Protein AF-A0A373D4S9-F1 (afdb_monomer_lite)

Foldseek 3Di:
DDADDCDPLLDLVPPVLSVLSRVLSVLLRVLLVCVVVVNNQVCLLVSLVCCLPSVLVSLVVLLVLCVVLVPVCSVVSVLVSVQLNVQSVVLNVVCVVVPRDPLSLQSVLLSSLLVSLCSVPPSSVSSVSSVVVVVVVVVVVVPDPDDDDDDDDDDDDDDDDDPSPDDDDCLSRDPQVVVQVLQVVLCVVPVKWKFKAFPVRHTSHDTDPVDPVVVCVVVVVCVQWLKEKAFADGSNHGGTIMIMGDGNVVDPDPPGDDSVRRHVSRVVSSVVVNVVSRCSSNVDDPDDD

pLDDT: mean 74.12, std 19.66, range [21.12, 95.25]

Secondary structure (DSSP, 8-state):
-PPP---TTT--S-HHHHHHHHHHHHHHHHHHHHHHTT-GGGGHHHHHHHIIIIIHHHHHHHHHHHHHTT-TTHHHHHHHHHHHHHHHHHHHHHHHHH-S-HHHHHHHHHHHHHHHHHIIIIIHHHHHHHHHHHHHHHHHHTT--S-----------------TTS---GGGTS-HHHHHHHHHHHHHHHS-EEEEE-TTS-BSSPPGGG-HHHHHHHTT-GGGEEEEEEEEEETTEEEEEEEEEEEGGGSSTT-PPPHHHHHHHHHHHHHHHHHHHTHHHHT------

Structure (mmCIF, N/CA/C/O backbone):
data_AF-A0A373D4S9-F1
#
_entry.id   AF-A0A373D4S9-F1
#
loop_
_atom_site.group_PDB
_atom_site.id
_atom_site.type_symbol
_atom_site.label_atom_id
_atom_site.label_alt_id
_atom_site.label_comp_id
_atom_site.label_asym_id
_atom_site.label_entity_id
_atom_site.label_seq_id
_atom_site.pdbx_PDB_ins_code
_atom_site.Cartn_x
_atom_site.Cartn_y
_atom_site.Cartn_z
_atom_site.occupancy
_atom_site.B_iso_or_equiv
_atom_site.auth_seq_id
_atom_site.auth_comp_id
_atom_site.auth_asym_id
_atom_site.auth_atom_id
_atom_site.pdbx_PDB_model_num
ATOM 1 N N . MET A 1 1 ? -17.848 -2.536 -12.148 1.00 47.38 1 MET A N 1
ATOM 2 C CA . MET A 1 1 ? -16.778 -2.667 -11.142 1.00 47.38 1 MET A CA 1
ATOM 3 C C . MET A 1 1 ? -17.455 -3.104 -9.853 1.00 47.38 1 MET A C 1
ATOM 5 O O . MET A 1 1 ? -18.547 -2.605 -9.597 1.00 47.38 1 MET A O 1
ATOM 9 N N . GLU A 1 2 ? -16.917 -4.085 -9.127 1.00 58.41 2 GLU A N 1
ATOM 10 C CA . GLU A 1 2 ? -17.473 -4.439 -7.812 1.00 58.41 2 GLU A CA 1
ATOM 11 C C . GLU A 1 2 ? -17.206 -3.299 -6.827 1.00 58.41 2 GLU A C 1
ATOM 13 O O . GLU A 1 2 ? -16.135 -2.694 -6.858 1.00 58.41 2 GLU A O 1
ATOM 18 N N . LYS A 1 3 ? -18.205 -2.975 -6.004 1.00 76.25 3 LYS A N 1
ATOM 19 C CA . LYS A 1 3 ? -18.130 -1.893 -5.020 1.00 76.25 3 LYS A CA 1
ATOM 20 C C . LYS A 1 3 ? -17.532 -2.412 -3.717 1.00 76.25 3 LYS A C 1
ATOM 22 O O . LYS A 1 3 ? -17.812 -3.540 -3.315 1.00 76.25 3 LYS A O 1
ATOM 27 N N . TYR A 1 4 ? -16.750 -1.583 -3.036 1.00 80.69 4 TYR A N 1
ATOM 28 C CA . TYR A 1 4 ? -16.364 -1.836 -1.655 1.00 80.69 4 TYR A CA 1
ATOM 29 C C . TYR A 1 4 ? -17.593 -1.730 -0.760 1.00 80.69 4 TYR A C 1
ATOM 31 O O . TYR A 1 4 ? -18.357 -0.773 -0.849 1.00 80.69 4 TYR A O 1
ATOM 39 N N . VAL A 1 5 ? -17.796 -2.731 0.088 1.00 83.00 5 VAL A N 1
ATOM 40 C CA . VAL A 1 5 ? -18.912 -2.795 1.032 1.00 83.00 5 VAL A CA 1
ATOM 41 C C . VAL A 1 5 ? -18.351 -3.247 2.370 1.00 83.00 5 VAL A C 1
ATOM 43 O O . VAL A 1 5 ? -17.446 -4.085 2.405 1.00 83.00 5 VAL A O 1
ATOM 46 N N . LEU A 1 6 ? -18.895 -2.715 3.465 1.00 84.69 6 LEU A N 1
ATOM 47 C CA . LEU A 1 6 ? -18.591 -3.222 4.797 1.00 84.69 6 LEU A CA 1
ATOM 48 C C . LEU A 1 6 ? -19.169 -4.636 4.947 1.00 84.69 6 LEU A C 1
ATOM 50 O O . LEU A 1 6 ? -20.379 -4.818 5.084 1.00 84.69 6 LEU A O 1
ATOM 54 N N . THR A 1 7 ? -18.299 -5.640 4.886 1.00 82.12 7 THR A N 1
ATOM 55 C CA . THR A 1 7 ? -18.657 -7.048 5.071 1.00 82.12 7 THR A CA 1
ATOM 56 C C . THR A 1 7 ? -18.698 -7.414 6.554 1.00 82.12 7 THR A C 1
ATOM 58 O O . THR A 1 7 ? -18.102 -6.747 7.397 1.00 82.12 7 THR A O 1
ATOM 61 N N . GLN A 1 8 ? -19.411 -8.491 6.896 1.00 81.44 8 GLN A N 1
ATOM 62 C CA . GLN A 1 8 ? -19.643 -8.896 8.290 1.00 81.44 8 GLN A CA 1
ATOM 63 C C . GLN A 1 8 ? -18.352 -9.140 9.088 1.00 81.44 8 GLN A C 1
ATOM 65 O O . GLN A 1 8 ? -18.334 -8.987 10.306 1.00 81.44 8 GLN A O 1
ATOM 70 N N . ASP A 1 9 ? -17.280 -9.539 8.414 1.00 73.94 9 ASP A N 1
ATOM 71 C CA . ASP A 1 9 ? -15.969 -9.786 9.001 1.00 73.94 9 ASP A CA 1
ATOM 72 C C . ASP A 1 9 ? -15.151 -8.514 9.271 1.00 73.94 9 ASP A C 1
ATOM 74 O O . ASP A 1 9 ? -14.120 -8.611 9.933 1.00 73.94 9 ASP A O 1
ATOM 78 N N . LEU A 1 10 ? -15.614 -7.355 8.793 1.00 76.31 10 LEU A N 1
ATOM 79 C CA . LEU A 1 10 ? -15.045 -6.028 9.063 1.00 76.31 10 LEU A CA 1
ATOM 80 C C . LEU A 1 10 ? -15.840 -5.246 10.111 1.00 76.31 10 LEU A C 1
ATOM 82 O O . LEU A 1 10 ? -15.373 -4.229 10.603 1.00 76.31 10 LEU A O 1
ATOM 86 N N . VAL A 1 11 ? -17.034 -5.725 10.465 1.00 83.62 11 VAL A N 1
ATOM 87 C CA . VAL A 1 11 ? -17.865 -5.130 11.514 1.00 83.62 11 VAL A CA 1
ATOM 88 C C . VAL A 1 11 ? -17.154 -5.286 12.855 1.00 83.62 11 VAL A C 1
ATOM 90 O O . VAL A 1 11 ? -16.975 -6.399 13.353 1.00 83.62 11 VAL A O 1
ATOM 93 N N . THR A 1 12 ? -16.775 -4.170 13.464 1.00 76.31 12 THR A N 1
ATOM 94 C CA . THR A 1 12 ? -16.153 -4.108 14.791 1.00 76.31 12 THR A CA 1
ATOM 95 C C . THR A 1 12 ? -17.158 -4.366 15.910 1.00 76.31 12 THR A C 1
ATOM 97 O O . THR A 1 12 ? -16.784 -4.843 16.982 1.00 76.31 12 THR A O 1
ATOM 100 N N . GLY A 1 13 ? -18.443 -4.097 15.654 1.00 80.00 13 GLY A N 1
ATOM 101 C CA . GLY A 1 13 ? -19.483 -4.054 16.680 1.00 80.00 13 GLY A CA 1
ATOM 102 C C . GLY A 1 13 ? -19.515 -2.718 17.428 1.00 80.00 13 GLY A C 1
ATOM 103 O O . GLY A 1 13 ? -20.347 -2.542 18.31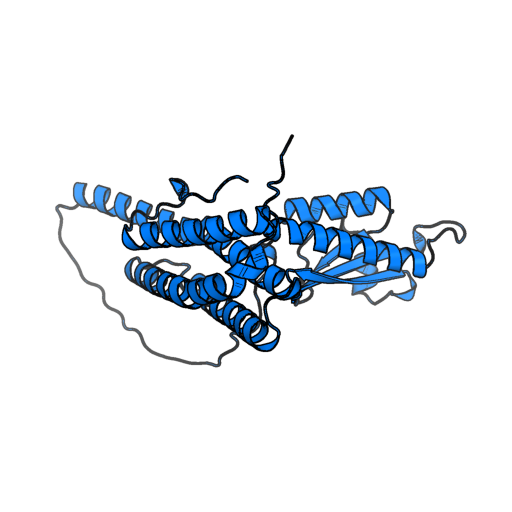5 1.00 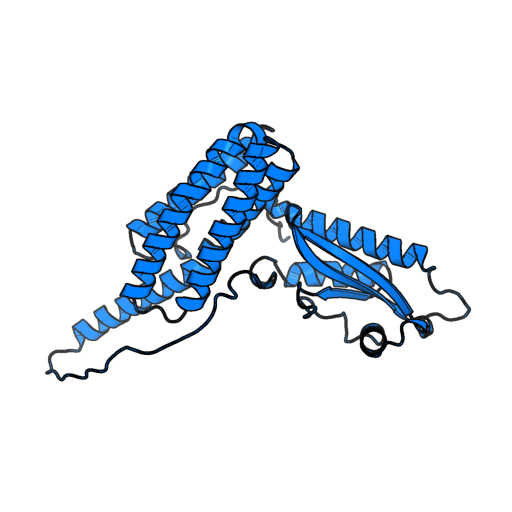80.00 13 GLY A O 1
ATOM 104 N N . ASN A 1 14 ? -18.634 -1.780 17.070 1.00 85.81 14 ASN A N 1
ATOM 105 C CA . ASN A 1 14 ? -18.705 -0.388 17.473 1.00 85.81 14 ASN A CA 1
ATOM 106 C C . ASN A 1 14 ? -19.397 0.407 16.355 1.00 85.81 14 ASN A C 1
ATOM 108 O O . ASN A 1 14 ? -18.848 0.583 15.268 1.00 85.81 14 ASN A O 1
ATOM 112 N N . GLU A 1 15 ? -20.609 0.897 16.631 1.00 89.19 15 GLU A N 1
ATOM 113 C CA . GLU A 1 15 ? -21.441 1.579 15.632 1.00 89.19 15 GLU A CA 1
ATOM 114 C C . GLU A 1 15 ? -20.760 2.799 15.001 1.00 89.19 15 GLU A C 1
ATOM 116 O O . GLU A 1 15 ? -20.978 3.059 13.815 1.00 89.19 15 GLU A O 1
ATOM 121 N N . LEU A 1 16 ? -19.932 3.520 15.769 1.00 88.69 16 LEU A N 1
ATOM 122 C CA . LEU A 1 16 ? -19.185 4.677 15.285 1.00 88.69 16 LEU A CA 1
ATOM 123 C C . LEU A 1 16 ? -18.182 4.238 14.216 1.00 88.69 16 LEU A C 1
ATOM 125 O O . LEU A 1 16 ? -18.326 4.653 13.069 1.00 88.69 16 LEU A O 1
ATOM 129 N N . ILE A 1 17 ? -17.261 3.331 14.550 1.00 90.44 17 ILE A N 1
ATOM 130 C CA . ILE A 1 17 ? -16.225 2.851 13.618 1.00 90.44 17 ILE A CA 1
ATOM 131 C C . ILE A 1 17 ? -16.848 2.207 12.377 1.00 90.44 17 ILE A C 1
ATOM 133 O O . ILE A 1 17 ? -16.484 2.529 11.247 1.00 90.44 17 ILE A O 1
ATOM 137 N N . ASP A 1 18 ? -17.876 1.378 12.567 1.00 90.62 18 ASP A N 1
ATOM 138 C CA . ASP A 1 18 ? -18.555 0.721 11.451 1.00 90.62 18 ASP A CA 1
ATOM 139 C C . ASP A 1 18 ? -19.238 1.743 10.519 1.00 90.62 18 ASP A C 1
ATOM 141 O O . ASP A 1 18 ? -19.344 1.523 9.308 1.00 90.62 18 ASP A O 1
ATOM 145 N N . SER A 1 19 ? -19.733 2.864 11.061 1.00 92.69 19 SER A N 1
ATOM 146 C CA . SER A 1 19 ? -20.308 3.949 10.256 1.00 92.69 19 SER A CA 1
ATOM 147 C C . SER A 1 19 ? -19.253 4.713 9.461 1.00 92.69 19 SER A C 1
ATOM 149 O O . SER A 1 19 ? -19.508 5.086 8.314 1.00 92.69 19 SER A O 1
ATOM 151 N N . GLU A 1 20 ? -18.061 4.880 10.027 1.00 93.31 20 GLU A N 1
ATOM 152 C CA . GLU A 1 20 ? -16.945 5.548 9.369 1.00 93.31 20 GLU A CA 1
ATOM 153 C C . GLU A 1 20 ? -16.378 4.708 8.232 1.00 93.31 20 GLU A C 1
ATOM 155 O O . GLU A 1 20 ? -16.232 5.218 7.121 1.00 93.31 20 GLU A O 1
ATOM 160 N N . HIS A 1 21 ? -16.168 3.405 8.448 1.00 92.00 21 HIS A N 1
ATOM 161 C CA . HIS A 1 21 ? -15.752 2.486 7.385 1.00 92.00 21 HIS A CA 1
ATOM 162 C C . HIS A 1 21 ? -16.735 2.478 6.213 1.00 92.00 21 HIS A C 1
ATOM 164 O O . HIS A 1 21 ? -16.313 2.510 5.057 1.00 92.00 21 HIS A O 1
ATOM 170 N N . ARG A 1 22 ? -18.052 2.482 6.485 1.00 92.19 22 ARG A N 1
ATOM 171 C CA . ARG A 1 22 ? -19.072 2.599 5.426 1.00 92.19 22 ARG A CA 1
ATOM 172 C C . ARG A 1 22 ? -18.897 3.882 4.624 1.00 92.19 22 ARG A C 1
ATOM 174 O O . ARG A 1 22 ? -18.852 3.815 3.401 1.00 92.19 22 ARG A O 1
ATOM 181 N N . LYS A 1 23 ? -18.741 5.024 5.298 1.00 92.38 23 LYS A N 1
ATOM 182 C CA . LYS A 1 23 ? -18.574 6.310 4.614 1.00 92.38 23 LYS A CA 1
ATOM 183 C C . LYS A 1 23 ? -17.283 6.359 3.791 1.00 92.38 23 LYS A C 1
ATOM 185 O O . LYS A 1 23 ? -17.301 6.859 2.671 1.00 92.38 23 LYS A O 1
ATOM 190 N N . ILE A 1 24 ? -16.184 5.809 4.311 1.00 91.00 24 ILE A N 1
ATOM 191 C CA . ILE A 1 24 ? -14.922 5.681 3.570 1.00 91.00 24 ILE A CA 1
ATOM 192 C C . ILE A 1 24 ? -15.139 4.843 2.305 1.00 91.00 24 ILE A C 1
ATOM 194 O O . ILE A 1 24 ? -14.764 5.274 1.217 1.00 91.00 24 ILE A O 1
ATOM 198 N N . PHE A 1 25 ? -15.779 3.676 2.411 1.00 88.44 25 PHE A N 1
ATOM 199 C CA . PHE A 1 25 ? -16.056 2.840 1.242 1.00 88.44 25 PHE A CA 1
ATOM 200 C C . PHE A 1 25 ? -16.982 3.515 0.228 1.00 88.44 25 PHE A C 1
ATOM 202 O O . PHE A 1 25 ? -16.742 3.387 -0.973 1.00 88.44 25 PHE A O 1
ATOM 209 N N . ASP A 1 26 ? -17.992 4.260 0.674 1.00 90.38 26 ASP A N 1
ATOM 210 C CA . ASP A 1 26 ? -18.885 5.012 -0.211 1.00 90.38 26 ASP A CA 1
ATOM 211 C C . ASP A 1 26 ? -18.133 6.085 -1.014 1.00 90.38 26 ASP A C 1
ATOM 213 O O . ASP A 1 26 ? -18.333 6.203 -2.230 1.00 90.38 26 ASP A O 1
ATOM 217 N N . GLU A 1 27 ? -17.212 6.814 -0.381 1.00 88.69 27 GLU A N 1
ATOM 218 C CA . GLU A 1 27 ? -16.412 7.825 -1.078 1.00 88.69 27 GLU A CA 1
ATOM 219 C C . GLU A 1 27 ? -15.424 7.186 -2.064 1.00 88.69 27 GLU A C 1
ATOM 221 O O . GLU A 1 27 ? -15.313 7.601 -3.221 1.00 88.69 27 GLU A O 1
ATOM 226 N N . VAL A 1 28 ? -14.768 6.094 -1.661 1.00 84.19 28 VAL A N 1
ATOM 227 C CA . VAL A 1 28 ? -13.883 5.331 -2.553 1.00 84.19 28 VAL A CA 1
ATOM 228 C C . VAL A 1 28 ? -14.652 4.789 -3.762 1.00 84.19 28 VAL A C 1
ATOM 230 O O . VAL A 1 28 ? -14.172 4.863 -4.895 1.00 84.19 28 VAL A O 1
ATOM 233 N N . ASN A 1 29 ? -15.866 4.276 -3.558 1.00 83.12 29 ASN A N 1
ATOM 234 C CA . ASN A 1 29 ? -16.721 3.818 -4.651 1.00 83.12 29 ASN A CA 1
ATOM 235 C C . ASN A 1 29 ? -17.088 4.956 -5.610 1.00 83.12 29 ASN A C 1
ATOM 237 O O . ASN A 1 29 ? -17.163 4.732 -6.819 1.00 83.12 29 ASN A O 1
ATOM 241 N N . THR A 1 30 ? -17.290 6.167 -5.091 1.00 84.19 30 THR A N 1
ATOM 242 C CA . THR A 1 30 ? -17.575 7.360 -5.899 1.00 84.19 30 THR A CA 1
ATOM 243 C C . THR A 1 30 ? -16.397 7.700 -6.812 1.00 84.19 30 THR A C 1
ATOM 245 O O . THR A 1 30 ? -16.593 7.920 -8.013 1.00 84.19 30 THR A O 1
ATOM 248 N N . LEU A 1 31 ? -15.166 7.641 -6.294 1.00 78.12 31 LEU A N 1
ATOM 249 C CA . LEU A 1 31 ? -13.954 7.794 -7.102 1.00 78.12 31 LEU A CA 1
ATOM 250 C C . LEU A 1 31 ? -13.841 6.714 -8.181 1.00 78.12 31 LEU A C 1
ATOM 252 O O . LEU A 1 31 ? -13.588 7.031 -9.343 1.00 78.12 31 LEU A O 1
ATOM 256 N N . LEU A 1 32 ? -14.028 5.442 -7.822 1.00 71.75 32 LEU A N 1
ATOM 257 C CA . LEU A 1 32 ? -13.945 4.334 -8.777 1.00 71.75 32 LEU A CA 1
ATOM 258 C C . LEU A 1 32 ? -14.978 4.477 -9.904 1.00 71.75 32 LEU A C 1
ATOM 260 O O . LEU A 1 32 ? -14.647 4.302 -11.083 1.00 71.75 32 LEU A O 1
ATOM 264 N N . ASP A 1 33 ? -16.209 4.864 -9.561 1.00 76.44 33 ASP A N 1
ATOM 265 C CA . ASP A 1 33 ? -17.265 5.147 -10.530 1.00 76.44 33 ASP A CA 1
ATOM 266 C C . ASP A 1 33 ? -16.863 6.320 -11.449 1.00 76.44 33 ASP A C 1
ATOM 268 O O . ASP A 1 33 ? -17.084 6.247 -12.663 1.00 76.44 33 ASP A O 1
ATOM 272 N N . ALA A 1 34 ? -16.221 7.369 -10.925 1.00 73.12 34 ALA A N 1
ATOM 273 C CA . ALA A 1 34 ? -15.694 8.475 -11.727 1.00 73.12 34 ALA A CA 1
ATOM 274 C C . ALA A 1 34 ? -14.546 8.040 -12.655 1.00 73.12 34 ALA A C 1
ATOM 276 O O . ALA A 1 34 ? -14.564 8.363 -13.846 1.00 73.12 34 ALA A O 1
ATOM 277 N N . CYS A 1 35 ? -13.584 7.262 -12.154 1.00 65.56 35 CYS A N 1
ATOM 278 C CA . CYS A 1 35 ? -12.488 6.687 -12.937 1.00 65.56 35 CYS A CA 1
ATOM 279 C C . CYS A 1 35 ? -13.015 5.836 -14.099 1.00 65.56 35 CYS A C 1
ATOM 281 O O . CYS A 1 35 ? -12.571 6.012 -15.234 1.00 65.56 35 CYS A O 1
ATOM 283 N N . SER A 1 36 ? -14.027 4.993 -13.857 1.00 68.50 36 SER A N 1
ATOM 284 C CA . SER A 1 36 ? -14.641 4.147 -14.894 1.00 68.50 36 SER A CA 1
ATOM 285 C C . SER A 1 36 ? -15.289 4.938 -16.040 1.00 68.50 36 SER A C 1
ATOM 287 O O . SER A 1 36 ? -15.411 4.436 -17.155 1.00 68.50 36 SER A O 1
ATOM 289 N N . LYS A 1 37 ? -15.670 6.195 -15.779 1.00 73.56 37 LYS A N 1
ATOM 290 C CA . LYS A 1 37 ? -16.268 7.128 -16.747 1.00 73.56 37 LYS A CA 1
ATOM 291 C C . LYS A 1 37 ? -15.237 8.074 -17.376 1.00 73.56 37 LYS A C 1
ATOM 293 O O . LYS A 1 37 ? -15.627 8.998 -18.084 1.00 73.56 37 LYS A O 1
ATOM 298 N N . GLY A 1 38 ? -13.944 7.892 -17.091 1.00 63.47 38 GLY A N 1
ATOM 299 C CA . GLY A 1 38 ? -12.871 8.785 -17.544 1.00 63.47 38 GLY A CA 1
ATOM 300 C C . GLY A 1 38 ? -12.804 10.127 -16.802 1.00 63.47 38 GLY A C 1
ATOM 301 O O . GLY A 1 38 ? -12.093 11.027 -17.239 1.00 63.47 38 GLY A O 1
ATOM 302 N N . LYS A 1 39 ? -13.516 10.260 -15.675 1.00 74.38 39 LYS A N 1
ATOM 303 C CA . LYS A 1 39 ? -13.666 11.493 -14.880 1.00 74.38 39 LYS A CA 1
ATOM 304 C C . LYS A 1 39 ? -12.910 11.472 -13.547 1.00 74.38 39 LYS A C 1
ATOM 306 O O . LYS A 1 39 ? -13.172 12.291 -12.673 1.00 74.38 39 LYS A O 1
ATOM 311 N N . GLY A 1 40 ? -11.971 10.542 -13.364 1.00 68.81 40 GLY A N 1
ATOM 312 C CA . GLY A 1 40 ? -11.237 10.389 -12.097 1.00 68.81 40 GLY A CA 1
ATOM 313 C C . GLY A 1 40 ? -10.500 11.661 -11.659 1.00 68.81 40 GLY A C 1
ATOM 314 O O . GLY A 1 40 ? -10.528 12.023 -10.491 1.00 68.81 40 GLY A O 1
ATOM 315 N N . ARG A 1 41 ? -9.918 12.399 -12.615 1.00 74.06 41 ARG A N 1
ATOM 316 C CA . ARG A 1 41 ? -9.192 13.655 -12.348 1.00 74.06 41 ARG A CA 1
ATOM 317 C C . ARG A 1 41 ? -10.088 14.802 -11.873 1.00 74.06 41 ARG A C 1
ATOM 319 O O . ARG A 1 41 ? -9.621 15.646 -11.122 1.00 74.06 41 ARG A O 1
ATOM 326 N N . GLU A 1 42 ? -11.352 14.832 -12.296 1.00 77.81 42 GLU A N 1
ATOM 327 C CA . GLU A 1 42 ? -12.301 15.904 -11.948 1.00 77.81 42 GLU A CA 1
ATOM 328 C C . GLU A 1 42 ? -12.704 15.869 -10.466 1.00 77.81 42 GLU A C 1
ATOM 330 O O . GLU A 1 42 ? -13.095 16.892 -9.920 1.00 77.81 42 GLU A O 1
ATOM 335 N N . ASN A 1 43 ? -12.586 14.707 -9.815 1.00 77.25 43 ASN A N 1
ATOM 336 C CA . ASN A 1 43 ? -13.005 14.487 -8.425 1.00 77.25 43 ASN A CA 1
ATOM 337 C C . ASN A 1 43 ? -11.815 14.346 -7.464 1.00 77.25 43 ASN A C 1
ATOM 339 O O . ASN A 1 43 ? -11.982 13.985 -6.302 1.00 77.25 43 ASN A O 1
ATOM 343 N N . LEU A 1 44 ? -10.597 14.574 -7.960 1.00 78.38 44 LEU A N 1
ATOM 344 C CA . LEU A 1 44 ? -9.379 14.229 -7.240 1.00 78.38 44 LEU A CA 1
ATOM 345 C C . LEU A 1 44 ? -9.139 15.141 -6.030 1.00 78.38 44 LEU A C 1
ATOM 347 O O . LEU A 1 44 ? -8.789 14.647 -4.964 1.00 78.38 44 LEU A O 1
ATOM 351 N N . SER A 1 45 ? -9.374 16.447 -6.181 1.00 82.88 45 SER A N 1
ATOM 352 C CA . SER A 1 45 ? -9.230 17.420 -5.090 1.00 82.88 45 SER A CA 1
ATOM 353 C C . SER A 1 45 ? -10.253 17.187 -3.979 1.00 82.88 45 SER A C 1
ATOM 355 O O . SER A 1 45 ? -9.868 17.085 -2.821 1.00 82.88 45 SER A O 1
ATOM 357 N N . SER A 1 46 ? -11.532 16.998 -4.326 1.00 84.44 46 SER A N 1
ATOM 358 C CA . SER A 1 46 ? -12.596 16.763 -3.339 1.00 84.44 46 SER A CA 1
ATOM 359 C C . SER A 1 46 ? -12.407 15.453 -2.576 1.00 84.44 46 SER A C 1
ATOM 361 O O . SER A 1 46 ? -12.604 15.402 -1.365 1.00 84.44 46 SER A O 1
ATOM 363 N N . LEU A 1 47 ? -11.982 14.392 -3.269 1.00 82.50 47 LEU A N 1
ATOM 364 C CA . LEU A 1 47 ? -11.619 13.143 -2.609 1.00 82.50 47 LEU A CA 1
ATOM 365 C C . LEU A 1 47 ? -10.416 13.345 -1.686 1.00 82.50 47 LEU A C 1
ATOM 367 O O . LEU A 1 47 ? -10.379 12.802 -0.588 1.00 82.50 47 LEU A O 1
ATOM 371 N N . GLY A 1 48 ? -9.417 14.087 -2.151 1.00 82.75 48 GLY A N 1
ATOM 372 C CA . GLY A 1 48 ? -8.222 14.372 -1.383 1.00 82.75 48 GLY A CA 1
ATOM 373 C C . GLY A 1 48 ? -8.522 15.069 -0.056 1.00 82.75 48 GLY A C 1
ATOM 374 O O . GLY A 1 48 ? -8.075 14.609 0.993 1.00 82.75 48 GLY A O 1
ATOM 375 N N . GLU A 1 49 ? -9.352 16.110 -0.098 1.00 84.00 49 GLU A N 1
ATOM 376 C CA . GLU A 1 49 ? -9.868 16.813 1.082 1.00 84.00 49 GLU A CA 1
ATOM 377 C C . GLU A 1 49 ? -10.646 15.867 2.007 1.00 84.00 49 GLU A C 1
ATOM 379 O O . GLU A 1 49 ? -10.362 15.802 3.205 1.00 84.00 49 GLU A O 1
ATOM 384 N N . PHE A 1 50 ? -11.562 15.061 1.451 1.00 88.00 50 PHE A N 1
ATOM 385 C CA . PHE A 1 50 ? -12.287 14.051 2.223 1.00 88.00 50 PHE A CA 1
ATOM 386 C C . PHE A 1 50 ? -11.335 13.093 2.940 1.00 88.00 50 PHE A C 1
ATOM 388 O O . PHE A 1 50 ? -11.530 12.803 4.119 1.00 88.00 50 PHE A O 1
ATOM 395 N N . LEU A 1 51 ? -10.314 12.587 2.244 1.00 84.56 51 LEU A N 1
ATOM 396 C CA . LEU A 1 51 ? -9.374 11.643 2.829 1.00 84.56 51 LEU A CA 1
ATOM 397 C C . LEU A 1 51 ? -8.593 12.304 3.968 1.00 84.56 51 LEU A C 1
ATOM 399 O O . LEU A 1 51 ? -8.431 11.687 5.013 1.00 84.56 51 LEU A O 1
ATOM 403 N N . VAL A 1 52 ? -8.143 13.551 3.810 1.00 85.88 52 VAL A N 1
ATOM 404 C CA . VAL A 1 52 ? -7.388 14.247 4.863 1.00 85.88 52 VAL A CA 1
ATOM 405 C C . VAL A 1 52 ? -8.248 14.444 6.105 1.00 85.88 52 VAL A C 1
ATOM 407 O O . VAL A 1 52 ? -7.821 14.095 7.205 1.00 85.88 52 VAL A O 1
ATOM 410 N N . GLU A 1 53 ? -9.464 14.959 5.953 1.00 87.31 53 GLU A N 1
ATOM 411 C CA . GLU A 1 53 ? -10.323 15.265 7.097 1.00 87.31 53 GLU A CA 1
ATOM 412 C C . GLU A 1 53 ? -10.911 14.001 7.728 1.00 87.31 53 GLU A C 1
ATOM 414 O O . GLU A 1 53 ? -10.820 13.783 8.940 1.00 87.31 53 GLU A O 1
ATOM 419 N N . TYR A 1 54 ? -11.524 13.150 6.907 1.00 89.12 54 TYR A N 1
ATOM 420 C CA . TYR A 1 54 ? -12.341 12.051 7.396 1.00 89.12 54 TYR A CA 1
ATOM 421 C C . TYR A 1 54 ? -11.503 10.857 7.849 1.00 89.12 54 TYR A C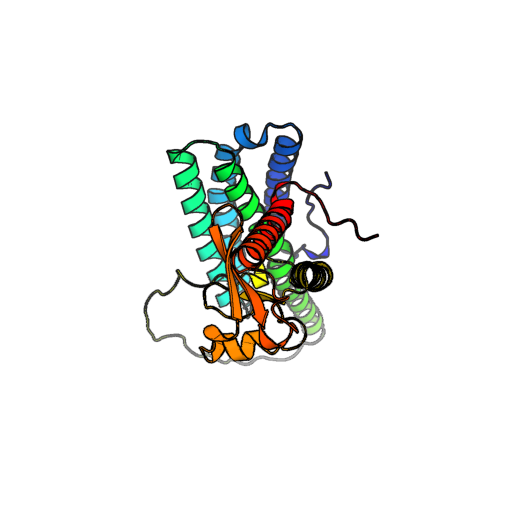 1
ATOM 423 O O . TYR A 1 54 ? -11.844 10.234 8.852 1.00 89.12 54 TYR A O 1
ATOM 431 N N . VAL A 1 55 ? -10.380 10.565 7.182 1.00 88.50 55 VAL A N 1
ATOM 432 C CA . VAL A 1 55 ? -9.484 9.480 7.618 1.00 88.50 55 VAL A CA 1
ATOM 433 C C . VAL A 1 55 ? -8.734 9.877 8.886 1.00 88.50 55 VAL A C 1
ATOM 435 O O . VAL A 1 55 ? -8.584 9.052 9.779 1.00 88.50 55 VAL A O 1
ATOM 438 N N . THR A 1 56 ? -8.338 11.148 9.030 1.00 89.12 56 THR A N 1
ATOM 439 C CA . THR A 1 56 ? -7.730 11.633 10.282 1.00 89.12 56 THR A CA 1
ATOM 440 C C . THR A 1 56 ? -8.690 11.488 11.459 1.00 89.12 56 THR A C 1
ATOM 442 O O . THR A 1 56 ? -8.283 11.030 12.526 1.00 89.12 56 THR A O 1
ATOM 445 N N . LYS A 1 57 ? -9.968 11.837 11.263 1.00 91.56 57 LYS A N 1
ATOM 446 C CA . LYS A 1 57 ? -11.002 11.619 12.279 1.00 91.56 57 LYS A CA 1
ATOM 447 C C . LYS A 1 57 ? -11.157 10.130 12.601 1.00 91.56 57 LYS A C 1
ATOM 449 O O . LYS A 1 57 ? -11.119 9.765 13.770 1.00 91.56 57 LYS A O 1
ATOM 454 N N . HIS A 1 58 ? -11.291 9.296 11.573 1.00 94.56 58 HIS A N 1
ATOM 455 C CA . HIS A 1 58 ? -11.458 7.855 11.727 1.00 94.56 58 HIS A CA 1
ATOM 456 C C . HIS A 1 58 ? -10.320 7.218 12.538 1.00 94.56 58 HIS A C 1
ATOM 458 O O . HIS A 1 58 ? -10.570 6.516 13.513 1.00 94.56 58 HIS A O 1
ATOM 464 N N . PHE A 1 59 ? -9.068 7.534 12.199 1.00 95.00 59 PHE A N 1
ATOM 465 C CA . PHE A 1 59 ? -7.902 7.048 12.937 1.00 95.00 59 PHE A CA 1
ATOM 466 C C . PHE A 1 59 ? -7.896 7.507 14.395 1.00 95.00 59 PHE A C 1
ATOM 468 O O . PHE A 1 59 ? -7.552 6.724 15.275 1.00 95.00 59 PHE A O 1
ATOM 475 N N . SER A 1 60 ? -8.305 8.748 14.673 1.00 94.50 60 SER A N 1
ATOM 476 C CA . SER A 1 60 ? -8.415 9.241 16.050 1.00 94.50 60 SER A CA 1
ATOM 477 C C . SER A 1 60 ? -9.444 8.446 16.859 1.00 94.50 60 SER A C 1
ATOM 479 O O . SER A 1 60 ? -9.159 8.032 17.984 1.00 94.50 60 SER A O 1
ATOM 481 N N . ASP A 1 61 ? -10.627 8.216 16.290 1.00 94.75 61 ASP A N 1
ATOM 482 C CA . ASP A 1 61 ? -11.703 7.480 16.957 1.00 94.75 61 ASP A CA 1
ATOM 483 C C . ASP A 1 61 ? -11.321 6.003 17.164 1.00 94.75 61 ASP A C 1
ATOM 485 O O . ASP A 1 61 ? -11.597 5.420 18.219 1.00 94.75 61 ASP A O 1
ATOM 489 N N . GLU A 1 62 ? -10.629 5.401 16.192 1.00 95.06 62 GLU A N 1
ATOM 490 C CA . GLU A 1 62 ? -10.117 4.037 16.301 1.00 95.06 62 GLU A CA 1
ATOM 491 C C . GLU A 1 62 ? -9.025 3.919 17.374 1.00 95.06 62 GLU A C 1
ATOM 493 O O . GLU A 1 62 ? -9.073 3.017 18.211 1.00 95.06 62 GLU A O 1
ATOM 498 N N . GLU A 1 63 ? -8.066 4.841 17.416 1.00 95.00 63 GLU A N 1
ATOM 499 C CA . GLU A 1 63 ? -7.009 4.859 18.432 1.00 95.00 63 GLU A CA 1
ATOM 500 C C . GLU A 1 63 ? -7.569 4.997 19.848 1.00 95.00 63 GLU A C 1
ATOM 502 O O . GLU A 1 63 ? -7.081 4.358 20.788 1.00 95.00 63 GLU A O 1
ATOM 507 N N . ASP A 1 64 ? -8.610 5.807 20.023 1.00 95.25 64 ASP A N 1
ATOM 508 C CA . ASP A 1 64 ? -9.294 5.931 21.303 1.00 95.25 64 ASP A CA 1
ATOM 509 C C . ASP A 1 64 ? -10.001 4.630 21.690 1.00 95.25 64 ASP A C 1
ATOM 511 O O . ASP A 1 64 ? -9.919 4.205 22.849 1.00 95.25 64 ASP A O 1
ATOM 515 N N . LEU A 1 65 ? -10.619 3.940 20.730 1.00 92.56 65 LEU A N 1
ATOM 516 C CA . LEU A 1 65 ? -11.201 2.617 20.945 1.00 92.56 65 LEU A CA 1
ATOM 517 C C . LEU A 1 65 ? -10.136 1.560 21.285 1.00 92.56 65 LEU A C 1
ATOM 519 O O . LEU A 1 65 ? -10.340 0.728 22.176 1.00 92.56 65 LEU A O 1
ATOM 523 N N . GLN A 1 66 ? -8.977 1.598 20.631 1.00 93.94 66 GLN A N 1
ATOM 524 C CA . GLN A 1 66 ? -7.844 0.713 20.910 1.00 93.94 66 GLN A CA 1
ATOM 525 C C . GLN A 1 66 ? -7.313 0.912 22.333 1.00 93.94 66 GLN A C 1
ATOM 527 O O . GLN A 1 66 ? -7.111 -0.064 23.060 1.00 93.94 66 GLN A O 1
ATOM 532 N N . LYS A 1 67 ? -7.151 2.166 22.776 1.00 94.38 67 LYS A N 1
ATOM 533 C CA . LYS A 1 67 ? -6.741 2.491 24.153 1.00 94.38 67 LYS A CA 1
ATOM 534 C C . LYS A 1 67 ? -7.767 1.993 25.172 1.00 94.38 67 LYS A C 1
ATOM 536 O O . LYS A 1 67 ? -7.392 1.351 26.154 1.00 94.38 67 LYS A O 1
ATOM 541 N N . GLN A 1 68 ? -9.057 2.245 24.934 1.00 92.19 68 GLN A N 1
ATOM 542 C CA . GLN A 1 68 ? -10.148 1.832 25.828 1.00 92.19 68 GLN A CA 1
ATOM 543 C C . GLN A 1 68 ? -10.246 0.308 25.960 1.00 92.19 68 GLN A C 1
ATOM 545 O O . GLN A 1 68 ? -10.405 -0.215 27.063 1.00 92.19 68 GLN A O 1
ATOM 550 N N . SER A 1 69 ? -10.092 -0.409 24.847 1.00 90.38 69 SER A N 1
ATOM 551 C CA . SER A 1 69 ? -10.127 -1.874 24.799 1.00 90.38 69 SER A CA 1
ATOM 552 C C . SER A 1 69 ? -8.802 -2.542 25.185 1.00 90.38 69 SER A C 1
ATOM 554 O O . SER A 1 69 ? -8.724 -3.773 25.199 1.00 90.38 69 SER A O 1
ATOM 556 N N . LYS A 1 70 ? -7.762 -1.758 25.518 1.00 93.31 70 LYS A N 1
ATOM 557 C CA . LYS A 1 70 ? -6.399 -2.233 25.820 1.00 93.31 70 LYS A CA 1
ATOM 558 C C . LYS A 1 70 ? -5.843 -3.136 24.716 1.00 93.31 70 LYS A C 1
ATOM 560 O O . LYS A 1 70 ? -5.268 -4.190 24.993 1.00 93.31 70 LYS A O 1
ATOM 565 N N . TYR A 1 71 ? -6.055 -2.733 23.468 1.00 92.69 71 TYR A N 1
ATOM 566 C CA . TYR A 1 71 ? -5.632 -3.484 22.297 1.00 92.69 71 TYR A CA 1
ATOM 567 C C . TYR A 1 71 ? -4.096 -3.628 22.258 1.00 92.69 71 TYR A C 1
ATOM 569 O O . TYR A 1 71 ? -3.388 -2.618 22.293 1.00 92.69 71 TYR A O 1
ATOM 577 N N . PRO A 1 72 ? -3.547 -4.858 22.191 1.00 86.44 72 PRO A N 1
ATOM 578 C CA . PRO A 1 72 ? -2.108 -5.089 22.335 1.00 86.44 72 PRO A CA 1
ATOM 579 C C . PRO A 1 72 ? -1.260 -4.558 21.170 1.00 86.44 72 PRO A C 1
ATOM 581 O O . PRO A 1 72 ? -0.089 -4.254 21.379 1.00 86.44 72 PRO A O 1
ATOM 584 N N . GLU A 1 73 ? -1.822 -4.427 19.963 1.00 83.06 73 GLU A N 1
ATOM 585 C CA . GLU A 1 73 ? -1.088 -3.952 18.775 1.00 83.06 73 GLU A CA 1
ATOM 586 C C . GLU A 1 73 ? -1.202 -2.423 18.559 1.00 83.06 73 GLU A C 1
ATOM 588 O O . GLU A 1 73 ? -0.744 -1.927 17.531 1.00 83.06 73 GLU A O 1
ATOM 593 N N . TYR A 1 74 ? -1.744 -1.660 19.528 1.00 84.62 74 TYR A N 1
ATOM 594 C CA . TYR A 1 74 ? -1.953 -0.199 19.431 1.00 84.62 74 TYR A CA 1
ATOM 595 C C . TYR A 1 74 ? -0.731 0.560 18.894 1.00 84.62 74 TYR A C 1
ATOM 597 O O . TYR A 1 74 ? -0.852 1.370 17.982 1.00 84.62 74 TYR A O 1
ATOM 605 N N . THR A 1 75 ? 0.461 0.292 19.437 1.00 76.12 75 THR A N 1
ATOM 606 C CA . THR A 1 75 ? 1.676 1.039 19.080 1.00 76.12 75 THR A CA 1
ATOM 607 C C . THR A 1 75 ? 2.013 0.936 17.593 1.00 76.12 75 THR A C 1
ATOM 609 O O . THR A 1 75 ? 2.396 1.932 16.985 1.00 76.12 75 THR A O 1
ATOM 612 N N . GLU A 1 76 ? 1.887 -0.252 17.001 1.00 70.75 76 GLU A N 1
ATOM 613 C CA . GLU A 1 76 ? 2.199 -0.452 15.581 1.00 70.75 76 GLU A CA 1
A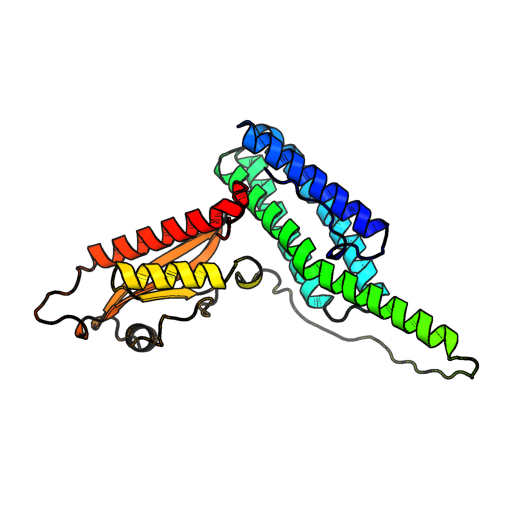TOM 614 C C . GLU A 1 76 ? 1.071 0.065 14.681 1.00 70.75 76 GLU A C 1
ATOM 616 O O . GLU A 1 76 ? 1.343 0.638 13.627 1.00 70.75 76 GLU A O 1
ATOM 621 N N . HIS A 1 77 ? -0.182 -0.057 15.126 1.00 81.56 77 HIS A N 1
ATOM 622 C CA . HIS A 1 77 ? -1.344 0.490 14.423 1.00 81.56 77 HIS A CA 1
ATOM 623 C C . HIS A 1 77 ? -1.280 2.026 14.340 1.00 81.56 77 HIS A C 1
ATOM 625 O O . HIS A 1 77 ? -1.390 2.593 13.256 1.00 81.56 77 HIS A O 1
ATOM 631 N N . HIS A 1 78 ? -0.973 2.699 15.452 1.00 82.88 78 HIS A N 1
ATOM 632 C CA . HIS A 1 78 ? -0.810 4.155 15.510 1.00 82.88 78 HIS A CA 1
ATOM 633 C C . HIS A 1 78 ? 0.336 4.664 14.616 1.00 82.88 78 HIS A C 1
ATOM 635 O O . HIS A 1 78 ? 0.184 5.657 13.908 1.00 82.88 78 HIS A O 1
ATOM 641 N N . LYS A 1 79 ? 1.479 3.962 14.569 1.00 73.06 79 LYS A N 1
ATOM 642 C CA . LYS A 1 79 ? 2.577 4.321 13.649 1.00 73.06 79 LYS A CA 1
ATOM 643 C C . LYS A 1 79 ? 2.136 4.300 12.188 1.00 73.06 79 LYS A C 1
ATOM 645 O O . LYS A 1 79 ? 2.529 5.174 11.417 1.00 73.06 79 LYS A O 1
ATOM 650 N N . PHE A 1 80 ? 1.326 3.312 11.808 1.00 83.50 80 PHE A N 1
ATOM 651 C CA . PHE A 1 80 ? 0.757 3.260 10.468 1.00 83.50 80 PHE A CA 1
ATOM 652 C C . PHE A 1 80 ? -0.155 4.469 10.202 1.00 83.50 80 PHE A C 1
ATOM 654 O O . PHE A 1 80 ? -0.032 5.082 9.142 1.00 83.50 80 PHE A O 1
ATOM 661 N N . HIS A 1 81 ? -1.014 4.851 11.155 1.00 86.81 81 HIS A N 1
ATOM 662 C CA . HIS A 1 81 ? -1.881 6.027 11.016 1.00 86.81 81 HIS A CA 1
ATOM 663 C C . HIS A 1 81 ? -1.089 7.317 10.795 1.00 86.81 81 HIS A C 1
ATOM 665 O O . HIS A 1 81 ? -1.412 8.087 9.889 1.00 86.81 81 HIS A O 1
ATOM 671 N N . GLU A 1 82 ? -0.040 7.553 11.586 1.00 79.62 82 GLU A N 1
ATOM 672 C CA . GLU A 1 82 ? 0.809 8.740 11.433 1.00 79.62 82 GLU A CA 1
ATOM 673 C C . GLU A 1 82 ? 1.497 8.774 10.068 1.00 79.62 82 GLU A C 1
ATOM 675 O O . GLU A 1 82 ? 1.437 9.787 9.366 1.00 79.62 82 GLU A O 1
ATOM 680 N N . TRP A 1 83 ? 2.067 7.647 9.633 1.00 85.00 83 TRP A N 1
ATOM 681 C CA . TRP A 1 83 ? 2.655 7.558 8.300 1.00 85.00 83 TRP A CA 1
ATOM 682 C C . TRP A 1 83 ? 1.624 7.819 7.198 1.00 85.00 83 TRP A C 1
ATOM 684 O O . TRP A 1 83 ? 1.911 8.547 6.246 1.00 85.00 83 TRP A O 1
ATOM 694 N N . TYR A 1 84 ? 0.424 7.246 7.314 1.00 84.44 84 TYR A N 1
ATOM 695 C CA . TYR A 1 84 ? -0.612 7.392 6.298 1.00 84.44 84 TYR A CA 1
ATOM 696 C C . TYR A 1 84 ? -1.032 8.857 6.171 1.00 84.44 84 TYR A C 1
ATOM 698 O O . TYR A 1 84 ? -1.086 9.382 5.059 1.00 84.44 84 TYR A O 1
ATOM 706 N N . LYS A 1 85 ? -1.267 9.534 7.305 1.00 85.19 85 LYS A N 1
ATOM 707 C CA . LYS A 1 85 ? -1.597 10.966 7.342 1.00 85.19 85 LYS A CA 1
ATOM 708 C C . LYS A 1 85 ? -0.500 11.807 6.698 1.00 85.19 85 LYS A C 1
ATOM 710 O O . LYS A 1 85 ? -0.807 12.666 5.875 1.00 85.19 85 LYS A O 1
ATOM 715 N N . GLN A 1 86 ? 0.766 11.526 7.013 1.00 81.94 86 GLN A N 1
ATOM 716 C CA . GLN A 1 86 ? 1.898 12.231 6.413 1.00 81.94 86 GLN A CA 1
ATOM 717 C C . GLN A 1 86 ? 1.942 12.036 4.891 1.00 81.94 86 GLN A C 1
ATOM 719 O O . GLN A 1 86 ? 2.012 13.012 4.149 1.00 81.94 86 GLN A O 1
ATOM 724 N N . LYS A 1 87 ? 1.858 10.790 4.408 1.00 80.25 87 LYS A N 1
ATOM 725 C CA . LYS A 1 87 ? 1.931 10.495 2.969 1.00 80.25 87 LYS A CA 1
ATOM 726 C C . LYS A 1 87 ? 0.753 11.024 2.180 1.00 80.25 87 LYS A C 1
ATOM 728 O O . LYS A 1 87 ? 0.941 11.496 1.061 1.00 80.25 87 LYS A O 1
ATOM 733 N N . LEU A 1 88 ? -0.440 10.978 2.760 1.00 85.94 88 LEU A N 1
ATOM 734 C CA . LEU A 1 88 ? -1.601 11.597 2.152 1.00 85.94 88 LEU A CA 1
ATOM 735 C C . LEU A 1 88 ? -1.410 13.116 2.078 1.00 85.94 88 LEU A C 1
ATOM 737 O O . LEU A 1 88 ? -1.617 13.686 1.016 1.00 85.94 88 LEU A O 1
ATOM 741 N N . GLY A 1 89 ? -0.949 13.753 3.158 1.00 86.00 89 GLY A N 1
ATOM 742 C CA . GLY A 1 89 ? -0.644 15.185 3.176 1.00 86.00 89 GLY A CA 1
ATOM 743 C C . GLY A 1 89 ? 0.351 15.593 2.086 1.00 86.00 89 GLY A C 1
ATOM 744 O O . GLY A 1 89 ? 0.073 16.521 1.329 1.00 86.00 89 GLY A O 1
ATOM 745 N N . ASP A 1 90 ? 1.457 14.856 1.940 1.00 81.94 90 ASP A N 1
ATOM 746 C CA . ASP A 1 90 ? 2.456 15.090 0.886 1.00 81.94 90 ASP A CA 1
ATOM 747 C C . ASP A 1 90 ? 1.829 15.010 -0.523 1.00 81.94 90 ASP A C 1
ATOM 749 O O . ASP A 1 90 ? 2.070 15.875 -1.370 1.00 81.94 90 ASP A O 1
ATOM 753 N N . ALA A 1 91 ? 0.992 13.993 -0.771 1.00 77.62 91 ALA A N 1
ATOM 754 C CA . ALA A 1 91 ? 0.309 13.804 -2.053 1.00 77.62 91 ALA A CA 1
ATOM 755 C C . ALA A 1 91 ? -0.707 14.923 -2.349 1.00 77.62 91 ALA A C 1
ATOM 757 O O . ALA A 1 91 ? -0.836 15.358 -3.495 1.00 77.62 91 ALA A O 1
ATOM 758 N N . ILE A 1 92 ? -1.404 15.425 -1.326 1.00 85.56 92 ILE A N 1
ATOM 759 C CA . ILE A 1 92 ? -2.363 16.528 -1.465 1.00 85.56 92 ILE A CA 1
ATOM 760 C C . ILE A 1 92 ? -1.662 17.853 -1.732 1.00 85.56 92 ILE A C 1
ATOM 762 O O . ILE A 1 92 ? -2.051 18.557 -2.659 1.00 85.56 92 ILE A O 1
ATOM 766 N N . ILE A 1 93 ? -0.579 18.158 -1.016 1.00 85.94 93 ILE A N 1
ATOM 767 C CA . ILE A 1 93 ? 0.228 19.358 -1.278 1.00 85.94 93 ILE A CA 1
ATOM 768 C C . ILE A 1 93 ? 0.715 19.359 -2.731 1.00 85.94 93 ILE A C 1
ATOM 770 O O . ILE A 1 93 ? 0.636 20.373 -3.425 1.00 85.94 93 ILE A O 1
ATOM 774 N N . LYS A 1 94 ? 1.185 18.210 -3.223 1.00 82.25 94 LYS A N 1
ATOM 775 C CA . LYS A 1 94 ? 1.615 18.073 -4.616 1.00 82.25 94 LYS A CA 1
ATOM 776 C C . LYS A 1 94 ? 0.453 18.237 -5.598 1.00 82.25 94 LYS A C 1
ATOM 778 O O . LYS A 1 94 ? 0.603 18.928 -6.604 1.00 82.25 94 LYS A O 1
ATOM 783 N N . LEU A 1 95 ? -0.709 17.652 -5.302 1.00 81.44 95 LEU A N 1
ATOM 784 C CA . LEU A 1 95 ? -1.931 17.830 -6.089 1.00 81.44 95 LEU A CA 1
ATOM 785 C C . LEU A 1 95 ? -2.350 19.306 -6.175 1.00 81.44 95 LEU A C 1
ATOM 787 O O . LEU A 1 95 ? -2.743 19.758 -7.247 1.00 81.44 95 LEU A O 1
ATOM 791 N N . GLU A 1 96 ? -2.256 20.058 -5.081 1.00 86.56 96 GLU A N 1
ATOM 792 C CA . GLU A 1 96 ? -2.566 21.492 -5.049 1.00 86.56 96 GLU A CA 1
ATOM 793 C C . GLU A 1 96 ? -1.568 22.320 -5.869 1.00 86.56 96 GLU A C 1
ATOM 795 O O . GLU A 1 96 ? -1.959 23.268 -6.550 1.00 86.56 96 GLU A O 1
ATOM 800 N N . GLN A 1 97 ? -0.283 21.954 -5.836 1.00 86.31 97 GLN A N 1
ATOM 801 C CA . GLN A 1 97 ? 0.784 22.662 -6.550 1.00 86.31 97 GLN A CA 1
ATOM 802 C C . GLN A 1 97 ? 0.784 22.388 -8.059 1.00 86.31 97 GLN A C 1
ATOM 804 O O . GLN A 1 97 ? 0.973 23.305 -8.858 1.00 86.31 97 GLN A O 1
ATOM 809 N N . GLU A 1 98 ? 0.604 21.128 -8.456 1.00 85.75 98 GLU A N 1
ATOM 810 C CA . GLU A 1 98 ? 0.726 20.676 -9.849 1.00 85.75 98 GLU A CA 1
ATOM 811 C C . GLU A 1 98 ? -0.632 20.561 -10.562 1.00 85.75 98 GLU A C 1
ATOM 813 O O . GLU A 1 98 ? -0.696 20.465 -11.792 1.00 85.75 98 GLU A O 1
ATOM 818 N N . GLY A 1 99 ? -1.727 20.575 -9.802 1.00 82.25 99 GLY A N 1
ATOM 819 C CA . GLY A 1 99 ? -3.072 20.301 -10.288 1.00 82.25 99 GLY A CA 1
ATOM 820 C C . GLY A 1 99 ? -3.353 18.805 -10.516 1.00 82.25 99 GLY A C 1
ATOM 821 O O . GLY A 1 99 ? -2.504 17.929 -10.306 1.00 82.25 99 GLY A O 1
ATOM 822 N N . PRO A 1 100 ? -4.578 18.463 -10.957 1.00 81.75 100 PRO A N 1
ATOM 823 C CA . PRO A 1 100 ? -4.976 17.080 -11.196 1.00 81.75 100 PRO A CA 1
ATOM 824 C C . PRO A 1 100 ? -4.301 16.508 -12.455 1.00 81.75 100 PRO A C 1
ATOM 826 O O . PRO A 1 100 ? -4.705 16.763 -13.594 1.00 81.75 100 PRO A O 1
ATOM 829 N N . THR A 1 101 ? -3.287 15.670 -12.250 1.00 75.38 101 THR A N 1
ATOM 830 C CA . THR A 1 101 ? -2.521 14.970 -13.286 1.00 75.38 101 THR A CA 1
ATOM 831 C C . THR A 1 101 ? -2.794 13.465 -13.242 1.00 75.38 101 THR A C 1
ATOM 833 O O . THR A 1 101 ? -3.501 12.956 -12.372 1.00 75.38 101 THR A O 1
ATOM 836 N N . ILE A 1 102 ? -2.252 12.719 -14.210 1.00 65.69 102 ILE A N 1
ATOM 837 C CA . ILE A 1 102 ? -2.296 11.250 -14.157 1.00 65.69 102 ILE A CA 1
ATOM 838 C C . ILE A 1 102 ? -1.473 10.704 -12.981 1.00 65.69 102 ILE A C 1
ATOM 840 O O . ILE A 1 102 ? -1.849 9.695 -12.390 1.00 65.69 102 ILE A O 1
ATOM 844 N N . ASN A 1 103 ? -0.395 11.402 -12.612 1.00 67.06 103 ASN A N 1
ATOM 845 C CA . ASN A 1 103 ? 0.473 11.015 -11.507 1.00 67.06 103 ASN A CA 1
ATOM 846 C C . ASN A 1 103 ? -0.235 11.221 -10.169 1.00 67.06 103 ASN A C 1
ATOM 848 O O . ASN A 1 103 ? -0.317 10.275 -9.395 1.00 67.06 103 ASN A O 1
ATOM 852 N N . SER A 1 104 ? -0.838 12.393 -9.934 1.00 70.94 104 SER A N 1
ATOM 853 C CA . SER A 1 104 ? -1.585 12.636 -8.693 1.00 70.94 104 SER A CA 1
ATOM 854 C C . SER A 1 104 ? -2.824 11.744 -8.581 1.00 70.94 104 SER A C 1
ATOM 856 O O . SER A 1 104 ? -3.141 11.260 -7.497 1.00 70.94 104 SER A O 1
ATOM 858 N N . LEU A 1 105 ? -3.479 11.410 -9.703 1.00 68.75 105 LEU A N 1
ATOM 859 C CA . LEU A 1 105 ? -4.529 10.386 -9.707 1.00 68.75 105 LEU A CA 1
ATOM 860 C C . LEU A 1 105 ? -3.989 9.020 -9.257 1.00 68.75 105 LEU A C 1
ATOM 862 O O . LEU A 1 105 ? -4.664 8.311 -8.512 1.00 68.75 105 LEU A O 1
ATOM 866 N N . GLY A 1 106 ? -2.795 8.639 -9.710 1.00 64.12 106 GLY A N 1
ATOM 867 C CA . GLY A 1 106 ? -2.146 7.400 -9.295 1.00 64.12 106 GLY A CA 1
ATOM 868 C C . GLY A 1 106 ? -1.766 7.393 -7.812 1.00 64.12 106 GLY A C 1
ATOM 869 O O . GLY A 1 106 ? -2.024 6.406 -7.127 1.00 64.12 106 GLY A O 1
ATOM 870 N N . GLU A 1 107 ? -1.219 8.500 -7.309 1.00 70.50 107 GLU A N 1
ATOM 871 C CA . GLU A 1 107 ? -0.838 8.689 -5.902 1.00 70.50 107 GLU A CA 1
ATOM 872 C C . GLU A 1 107 ? -2.047 8.580 -4.961 1.00 70.50 107 GLU A C 1
ATOM 874 O O . GLU A 1 107 ? -2.022 7.812 -4.000 1.00 70.50 107 GLU A O 1
ATOM 879 N N . ILE A 1 108 ? -3.149 9.273 -5.261 1.00 76.75 108 ILE A N 1
ATOM 880 C CA . ILE A 1 108 ? -4.351 9.233 -4.414 1.00 76.75 108 ILE A CA 1
ATOM 881 C C . ILE A 1 108 ? -5.039 7.870 -4.470 1.00 76.75 108 ILE A C 1
ATOM 883 O O . ILE A 1 108 ? -5.436 7.347 -3.431 1.00 76.75 108 ILE A O 1
ATOM 887 N N . ASN A 1 109 ? -5.146 7.248 -5.649 1.00 70.50 109 ASN A N 1
ATOM 888 C CA . ASN A 1 109 ? -5.682 5.887 -5.733 1.00 70.50 109 ASN A CA 1
ATOM 889 C C . ASN A 1 109 ? -4.816 4.885 -4.955 1.00 70.50 109 ASN A C 1
ATOM 891 O O . ASN A 1 109 ? -5.345 3.954 -4.349 1.00 70.50 109 ASN A O 1
ATOM 895 N N . TYR A 1 110 ? -3.496 5.080 -4.939 1.00 73.25 110 TYR A N 1
ATOM 896 C CA . TYR A 1 110 ? -2.615 4.280 -4.102 1.00 73.25 110 TYR A CA 1
ATOM 897 C C . TYR A 1 110 ? -2.936 4.467 -2.615 1.00 73.25 110 TYR A C 1
ATOM 899 O O . TYR A 1 110 ? -3.172 3.470 -1.932 1.00 73.25 110 TYR A O 1
ATOM 907 N N . MET A 1 111 ? -3.046 5.707 -2.128 1.00 81.44 111 MET A N 1
ATOM 908 C CA . MET A 1 111 ? -3.419 5.969 -0.730 1.00 81.44 111 MET A CA 1
ATOM 909 C C . MET A 1 111 ? -4.771 5.334 -0.377 1.00 81.44 111 MET A C 1
ATOM 911 O O . MET A 1 111 ? -4.880 4.621 0.617 1.00 81.44 111 MET A O 1
ATOM 915 N N . VAL A 1 112 ? -5.767 5.464 -1.255 1.00 80.88 112 VAL A N 1
ATOM 916 C CA . VAL A 1 112 ? -7.063 4.783 -1.125 1.00 80.88 112 VAL A CA 1
ATOM 917 C C . VAL A 1 112 ? -6.906 3.267 -0.996 1.00 80.88 112 VAL A C 1
ATOM 919 O O . VAL A 1 112 ? -7.526 2.654 -0.128 1.00 80.88 112 VAL A O 1
ATOM 922 N N . SER A 1 113 ? -6.069 2.640 -1.825 1.00 72.38 113 SER A N 1
ATOM 923 C CA . SER A 1 113 ? -5.854 1.192 -1.757 1.00 72.38 113 SER A CA 1
ATOM 924 C C . SER A 1 113 ? -5.205 0.752 -0.442 1.00 72.38 113 SER A C 1
ATOM 926 O O . SER A 1 113 ? -5.602 -0.267 0.129 1.00 72.38 113 SER A O 1
ATOM 928 N N . VAL A 1 114 ? -4.259 1.547 0.072 1.00 78.19 114 VAL A N 1
ATOM 929 C CA . VAL A 1 114 ? -3.588 1.302 1.353 1.00 78.19 114 VAL A CA 1
ATOM 930 C C . VAL A 1 114 ? -4.590 1.393 2.505 1.00 78.19 114 VAL A C 1
ATOM 932 O O . VAL A 1 114 ? -4.603 0.513 3.363 1.00 78.19 114 VAL A O 1
ATOM 935 N N . LEU A 1 115 ? -5.484 2.386 2.483 1.00 85.31 115 LEU A N 1
ATOM 936 C CA . LEU A 1 115 ? -6.552 2.536 3.473 1.00 85.31 115 LEU A CA 1
ATOM 937 C C . LEU A 1 115 ? -7.540 1.367 3.444 1.00 85.31 115 LEU A C 1
ATOM 939 O O . LEU A 1 115 ? -7.849 0.783 4.478 1.00 85.31 115 LEU A O 1
ATOM 943 N N . VAL A 1 116 ? -8.016 0.981 2.258 1.00 82.44 116 VAL A N 1
ATOM 944 C CA . VAL A 1 116 ? -8.955 -0.144 2.118 1.00 82.44 116 VAL A CA 1
ATOM 945 C C . VAL A 1 116 ? -8.335 -1.445 2.628 1.00 82.44 116 VAL A C 1
ATOM 947 O O . VAL A 1 116 ? -9.017 -2.247 3.270 1.00 82.44 116 VAL A O 1
ATOM 950 N N . LYS A 1 117 ? -7.047 -1.670 2.353 1.00 79.00 117 LYS A N 1
ATOM 951 C CA . LYS A 1 117 ? -6.327 -2.837 2.863 1.00 79.00 117 LYS A CA 1
ATOM 952 C C . LYS A 1 117 ? -6.186 -2.794 4.383 1.00 79.00 117 LYS A C 1
ATOM 954 O O . LYS A 1 117 ? -6.446 -3.805 5.030 1.00 79.00 117 LYS A O 1
ATOM 959 N N . HIS A 1 118 ? -5.828 -1.639 4.937 1.00 84.50 118 HIS A N 1
ATOM 960 C CA . HIS A 1 118 ? -5.736 -1.431 6.377 1.00 84.50 118 HIS A CA 1
ATOM 961 C C . HIS A 1 118 ? -7.045 -1.796 7.086 1.00 84.50 118 HIS A C 1
ATOM 963 O O . HIS A 1 118 ? -7.032 -2.678 7.941 1.00 84.50 118 HIS A O 1
ATOM 969 N N . ILE A 1 119 ? -8.176 -1.269 6.606 1.00 85.50 119 ILE A N 1
ATOM 970 C CA . ILE A 1 119 ? -9.510 -1.596 7.133 1.00 85.50 119 ILE A CA 1
ATOM 971 C C . ILE A 1 119 ? -9.779 -3.108 7.071 1.00 85.50 119 ILE A C 1
ATOM 973 O O . ILE A 1 119 ? -10.325 -3.711 7.996 1.00 85.50 119 ILE A O 1
ATOM 977 N N . ARG A 1 120 ? -9.380 -3.760 5.972 1.00 80.94 120 ARG A N 1
ATOM 978 C CA . ARG A 1 120 ? -9.641 -5.189 5.748 1.00 80.94 120 ARG A CA 1
ATOM 979 C C . ARG A 1 120 ? -8.801 -6.136 6.595 1.00 80.94 120 ARG A C 1
ATOM 981 O O . ARG A 1 120 ? -9.257 -7.240 6.908 1.00 80.94 120 ARG A O 1
ATOM 988 N N . GLU A 1 121 ? -7.575 -5.745 6.908 1.00 81.38 121 GLU A N 1
ATOM 989 C CA . GLU A 1 121 ? -6.587 -6.629 7.524 1.00 81.38 121 GLU A CA 1
ATOM 990 C C . GLU A 1 121 ? -6.260 -6.229 8.960 1.00 81.38 121 GLU A C 1
ATOM 992 O O . GLU A 1 121 ? -6.218 -7.097 9.832 1.00 81.38 121 GLU A O 1
ATOM 997 N N . THR A 1 122 ? -6.041 -4.942 9.212 1.00 83.81 122 THR A N 1
ATOM 998 C CA . THR A 1 122 ? -5.586 -4.419 10.502 1.00 83.81 122 THR A CA 1
ATOM 999 C C . THR A 1 122 ? -6.773 -4.113 11.411 1.00 83.81 122 THR A C 1
ATOM 1001 O O . THR A 1 122 ? -6.872 -4.721 12.477 1.00 83.81 122 THR A O 1
ATOM 1004 N N . ASP A 1 123 ? -7.738 -3.302 10.974 1.00 87.50 123 ASP A N 1
ATOM 1005 C CA . ASP A 1 123 ? -8.918 -2.931 11.783 1.00 87.50 123 ASP A CA 1
ATOM 1006 C C . ASP A 1 123 ? -9.787 -4.158 12.067 1.00 87.50 123 ASP A C 1
ATOM 1008 O O . ASP A 1 123 ? -10.397 -4.301 13.126 1.00 87.50 123 ASP A O 1
ATOM 1012 N N . ARG A 1 124 ? -9.772 -5.135 11.156 1.00 85.62 124 ARG A N 1
ATOM 1013 C CA . ARG A 1 124 ? -10.381 -6.448 11.378 1.00 85.62 124 ARG A CA 1
ATOM 1014 C C . ARG A 1 124 ? -9.817 -7.167 12.610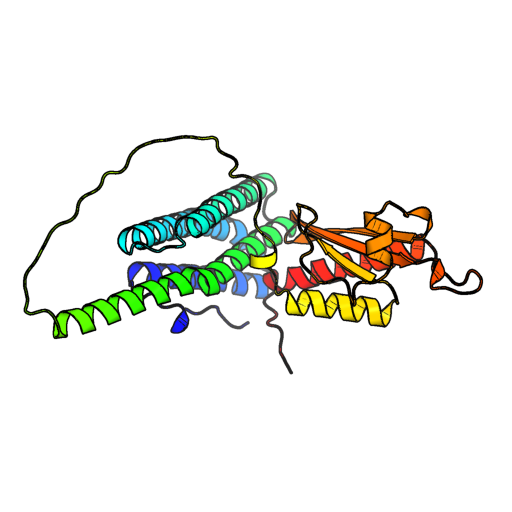 1.00 85.62 124 ARG A C 1
ATOM 1016 O O . ARG A 1 124 ? -10.556 -7.881 13.291 1.00 85.62 124 ARG A O 1
ATOM 1023 N N . LYS A 1 125 ? -8.525 -7.032 12.918 1.00 86.44 125 LYS A N 1
ATOM 1024 C CA . LYS A 1 125 ? -7.953 -7.626 14.139 1.00 86.44 125 LYS A CA 1
ATOM 1025 C C . LYS A 1 125 ? -8.466 -6.913 15.384 1.00 86.44 125 LYS A C 1
ATOM 1027 O O . LYS A 1 125 ? -8.780 -7.584 16.368 1.00 86.44 125 LYS A O 1
ATOM 1032 N N . LEU A 1 126 ? -8.624 -5.589 15.323 1.00 87.50 126 LEU A N 1
ATOM 1033 C CA . LEU A 1 126 ? -9.277 -4.826 16.383 1.00 87.50 126 LEU A CA 1
ATOM 1034 C C . LEU A 1 126 ? -10.734 -5.279 16.565 1.00 87.50 126 LEU A C 1
ATOM 1036 O O . LEU A 1 126 ? -11.145 -5.573 17.688 1.00 87.50 126 LEU A O 1
ATOM 1040 N N . ALA A 1 127 ? -11.487 -5.443 15.473 1.00 86.75 127 ALA A N 1
ATOM 1041 C CA . ALA A 1 127 ? -12.843 -5.993 15.495 1.00 86.75 127 ALA A CA 1
ATOM 1042 C C . ALA A 1 127 ? -12.896 -7.344 16.225 1.00 86.75 127 ALA A C 1
ATOM 1044 O O . ALA A 1 127 ? -13.707 -7.552 17.129 1.00 86.75 127 ALA A O 1
ATOM 1045 N N . GLN A 1 128 ? -11.992 -8.264 15.875 1.00 87.50 128 GLN A N 1
ATOM 1046 C CA . GLN A 1 128 ? -11.894 -9.575 16.518 1.00 87.50 128 GLN A CA 1
ATOM 1047 C C . GLN A 1 128 ? -11.546 -9.468 18.005 1.00 87.50 128 GLN A C 1
ATOM 1049 O O . GLN A 1 128 ? -12.135 -10.183 18.819 1.00 87.50 128 GLN A O 1
ATOM 1054 N N . TRP A 1 129 ? -10.620 -8.581 18.374 1.00 89.44 129 TRP A N 1
ATOM 1055 C CA . TRP A 1 129 ? -10.250 -8.331 19.766 1.00 89.44 129 TRP A CA 1
ATOM 1056 C C . TRP A 1 129 ? -11.450 -7.870 20.597 1.00 89.44 129 TRP A C 1
ATOM 1058 O O . TRP A 1 129 ? -11.746 -8.469 21.632 1.00 89.44 129 TRP A O 1
ATOM 1068 N N . ILE A 1 130 ? -12.192 -6.873 20.108 1.00 86.44 130 ILE A N 1
ATOM 1069 C CA . ILE A 1 130 ? -13.365 -6.310 20.788 1.00 86.44 130 ILE A CA 1
ATOM 1070 C C . ILE A 1 130 ? -14.470 -7.360 20.929 1.00 86.44 130 ILE A C 1
ATOM 1072 O O . ILE A 1 130 ? -14.993 -7.574 22.024 1.00 86.44 130 ILE A O 1
ATOM 1076 N N . GLN A 1 131 ? -14.793 -8.076 19.849 1.00 82.94 131 GLN A N 1
ATOM 1077 C CA . GLN A 1 131 ? -15.821 -9.118 19.878 1.00 82.94 131 GLN A CA 1
ATOM 1078 C C . GLN A 1 131 ? -15.465 -10.264 20.835 1.00 82.94 131 GLN A C 1
ATOM 1080 O O . GLN A 1 131 ? -16.344 -10.811 21.507 1.00 82.94 131 GLN A O 1
ATOM 1085 N N . ASN A 1 132 ? -14.188 -10.644 20.912 1.00 84.06 132 ASN A N 1
ATOM 1086 C CA . ASN A 1 132 ? -13.727 -11.678 21.835 1.00 84.06 132 ASN A CA 1
ATOM 1087 C C . ASN A 1 132 ? -13.723 -11.182 23.288 1.00 84.06 132 ASN A C 1
ATOM 1089 O O . ASN A 1 132 ? -14.123 -11.932 24.179 1.00 84.06 132 ASN A O 1
ATOM 1093 N N . GLY A 1 133 ? -13.354 -9.919 23.529 1.00 76.94 133 GLY A N 1
ATOM 1094 C CA . GLY A 1 133 ? -13.486 -9.265 24.833 1.00 76.94 133 GLY A CA 1
ATOM 1095 C C . GLY A 1 133 ? -14.931 -9.271 25.336 1.00 76.94 133 GLY A C 1
ATOM 1096 O O . GLY A 1 133 ? -15.197 -9.759 26.434 1.00 76.94 133 GLY A O 1
ATOM 1097 N N . ALA A 1 134 ? -15.885 -8.870 24.491 1.00 64.69 134 ALA A N 1
ATOM 1098 C CA . ALA A 1 134 ? -17.312 -8.882 24.821 1.00 64.69 134 ALA A CA 1
ATOM 1099 C C . ALA A 1 134 ? -17.843 -10.300 25.124 1.00 64.69 134 ALA A C 1
ATOM 1101 O O . ALA A 1 134 ? -18.606 -10.501 26.069 1.00 64.69 134 ALA A O 1
ATOM 1102 N N . LYS A 1 135 ? -17.408 -11.324 24.375 1.00 61.88 135 LYS A N 1
ATOM 1103 C CA . LYS A 1 135 ? -17.769 -12.732 24.652 1.00 61.88 135 LYS A CA 1
ATOM 1104 C C . LYS A 1 135 ? -17.221 -13.225 25.993 1.00 61.88 135 LYS A C 1
ATOM 1106 O O . LYS A 1 135 ? -17.897 -13.998 26.681 1.00 61.88 135 LYS A O 1
ATOM 1111 N N . ASN A 1 136 ? -16.033 -12.768 26.380 1.00 58.09 136 ASN A N 1
ATOM 1112 C CA . ASN A 1 136 ? -15.415 -13.108 27.659 1.00 58.09 136 ASN A CA 1
ATOM 1113 C C . ASN A 1 136 ? -16.099 -12.388 28.833 1.00 58.09 136 ASN A C 1
ATOM 1115 O O . ASN A 1 136 ? -16.279 -12.991 29.886 1.00 58.09 136 ASN A O 1
ATOM 1119 N N . GLU A 1 137 ? -16.581 -11.156 28.653 1.00 57.00 137 GLU A N 1
ATOM 1120 C CA . GLU A 1 137 ? -17.367 -10.440 29.671 1.00 57.00 137 GLU A CA 1
ATOM 1121 C C . GLU A 1 137 ? -18.779 -11.018 29.857 1.00 57.00 137 GLU A C 1
ATOM 1123 O O . GLU A 1 137 ? -19.266 -11.120 30.986 1.00 57.00 137 GLU A O 1
ATOM 1128 N N . VAL A 1 138 ? -19.427 -11.470 28.777 1.00 54.81 138 VAL A N 1
ATOM 1129 C CA . VAL A 1 138 ? -20.747 -12.129 28.835 1.00 54.81 138 VAL A CA 1
ATOM 1130 C C . VAL A 1 138 ? -20.657 -13.520 29.478 1.00 54.81 138 VAL A C 1
ATOM 1132 O O . VAL A 1 138 ? -21.566 -13.928 30.206 1.00 54.81 138 VAL A O 1
ATOM 1135 N N . THR A 1 139 ? -19.562 -14.253 29.258 1.00 51.44 139 THR A N 1
ATOM 1136 C CA . THR A 1 139 ? -19.312 -15.533 29.945 1.00 51.44 139 THR A CA 1
ATOM 1137 C C . THR A 1 139 ? -18.869 -15.330 31.397 1.00 51.44 139 THR A C 1
ATOM 1139 O O . THR A 1 139 ? -19.367 -16.039 32.269 1.00 51.44 139 THR A O 1
ATOM 1142 N N . ALA A 1 140 ? -18.049 -14.318 31.699 1.00 47.97 140 ALA A N 1
ATOM 1143 C CA . ALA A 1 140 ? -17.667 -13.956 33.068 1.00 47.97 140 ALA A CA 1
ATOM 1144 C C . ALA A 1 140 ? -18.851 -13.428 33.905 1.00 47.97 140 ALA A C 1
ATOM 1146 O O . ALA A 1 140 ? -18.987 -13.801 35.071 1.00 47.97 140 ALA A O 1
ATOM 1147 N N . SER A 1 141 ? -19.769 -12.654 33.310 1.00 43.81 141 SER A N 1
ATOM 1148 C CA . SER A 1 141 ? -21.000 -12.186 33.977 1.00 43.81 141 SER A CA 1
ATOM 1149 C C . SER A 1 141 ? -21.964 -13.318 34.346 1.00 43.81 141 SER A C 1
ATOM 1151 O O . SER A 1 141 ? -22.777 -13.152 35.251 1.00 43.81 141 SER A O 1
ATOM 1153 N N . LYS A 1 142 ? -21.871 -14.492 33.702 1.00 44.81 142 LYS A N 1
ATOM 1154 C CA . LYS A 1 142 ? -22.618 -15.695 34.114 1.00 44.81 142 LYS A CA 1
ATOM 1155 C C . LYS A 1 142 ? -21.942 -16.486 35.240 1.00 44.81 142 LYS A C 1
ATOM 1157 O O . LYS A 1 142 ? -22.578 -17.378 35.793 1.00 44.81 142 LYS A O 1
ATOM 1162 N N . VAL A 1 143 ? -20.684 -16.190 35.574 1.00 45.00 143 VAL A N 1
ATOM 1163 C CA . VAL A 1 143 ? -19.861 -16.991 36.501 1.00 45.00 143 VAL A CA 1
ATOM 1164 C C . VAL A 1 143 ? -19.531 -16.247 37.806 1.00 45.00 143 VAL A C 1
ATOM 1166 O O . VAL A 1 143 ? -19.287 -16.892 38.822 1.00 45.00 143 VAL A O 1
ATOM 1169 N N . ALA A 1 144 ? -19.579 -14.913 37.848 1.00 42.16 144 ALA A N 1
ATOM 1170 C CA . ALA A 1 144 ? -19.100 -14.141 38.999 1.00 42.16 144 ALA A CA 1
ATOM 1171 C C . ALA A 1 144 ? -20.211 -13.613 39.937 1.00 42.16 144 ALA A C 1
ATOM 1173 O O . ALA A 1 144 ? -20.484 -12.417 39.996 1.00 42.16 144 ALA A O 1
ATOM 1174 N N . THR A 1 145 ? -20.779 -14.493 40.768 1.00 37.97 145 THR A N 1
ATOM 1175 C CA . THR A 1 145 ? -21.128 -14.144 42.160 1.00 37.97 145 THR A CA 1
ATOM 1176 C C . THR A 1 145 ? -19.955 -14.553 43.054 1.00 37.97 145 THR A C 1
ATOM 1178 O O . THR A 1 145 ? -19.852 -15.719 43.431 1.00 37.97 145 THR A O 1
ATOM 1181 N N . GLY A 1 146 ? -19.048 -13.625 43.375 1.00 28.95 146 GLY A N 1
ATOM 1182 C CA . GLY A 1 146 ? -17.929 -13.900 44.286 1.00 28.95 146 GLY A CA 1
ATOM 1183 C C . GLY A 1 146 ? -16.827 -12.835 44.282 1.00 28.95 146 GLY A C 1
ATOM 1184 O O . GLY A 1 146 ? -16.050 -12.769 43.344 1.00 28.95 146 GLY A O 1
ATOM 1185 N N . SER A 1 147 ? -16.819 -12.031 45.351 1.00 27.88 147 SER A N 1
ATOM 1186 C CA . SER A 1 147 ? -15.850 -11.062 45.910 1.00 27.88 147 SER A CA 1
ATOM 1187 C C . SER A 1 147 ? -14.527 -10.658 45.220 1.00 27.88 147 SER A C 1
ATOM 1189 O O . SER A 1 147 ? -13.788 -11.447 44.648 1.00 27.88 147 SER A O 1
ATOM 1191 N N . ALA A 1 148 ? -14.216 -9.374 45.458 1.00 28.08 148 ALA A N 1
ATOM 1192 C CA . ALA A 1 148 ? -13.093 -8.523 45.041 1.00 28.08 148 ALA A CA 1
ATOM 1193 C C . ALA A 1 148 ? -11.659 -8.986 45.397 1.00 28.08 148 ALA A C 1
ATOM 1195 O O . ALA A 1 148 ? -11.478 -9.758 46.332 1.00 28.08 148 ALA A O 1
ATOM 1196 N N . VAL A 1 149 ? -10.641 -8.373 44.752 1.00 25.69 149 VAL A N 1
ATOM 1197 C CA . VAL A 1 149 ? -9.635 -7.475 45.387 1.00 25.69 149 VAL A CA 1
ATOM 1198 C C . VAL A 1 149 ? -8.638 -6.857 44.368 1.00 25.69 149 VAL A C 1
ATOM 1200 O O . VAL A 1 149 ? -8.220 -7.475 43.398 1.00 25.69 149 VAL A O 1
ATOM 1203 N N . SER A 1 150 ? -8.304 -5.597 44.674 1.00 26.58 150 SER A N 1
ATOM 1204 C CA . SER A 1 150 ? -7.319 -4.603 44.192 1.00 26.58 150 SER A CA 1
ATOM 1205 C C . SER A 1 150 ? -5.928 -5.039 43.680 1.00 26.58 150 SER A C 1
ATOM 1207 O O . SER A 1 150 ? -5.265 -5.871 44.290 1.00 26.58 150 SER A O 1
ATOM 1209 N N . GLY A 1 151 ? -5.392 -4.277 42.708 1.00 24.05 151 GLY A N 1
ATOM 1210 C CA . GLY A 1 151 ? -3.953 -4.152 42.416 1.00 24.05 151 GLY A CA 1
ATOM 1211 C C . GLY A 1 151 ? -3.623 -2.918 41.552 1.00 24.05 151 GLY A C 1
ATOM 1212 O O . GLY A 1 151 ? -4.196 -2.744 40.484 1.00 24.05 151 GLY A O 1
ATOM 1213 N N . LYS A 1 152 ? -2.727 -2.046 42.037 1.00 26.31 152 LYS A N 1
ATOM 1214 C CA . LYS A 1 152 ? -2.339 -0.718 41.506 1.00 26.31 152 LYS A CA 1
ATOM 1215 C C . LYS A 1 152 ? -0.854 -0.747 41.101 1.00 26.31 152 LYS A C 1
ATOM 1217 O O . LYS A 1 152 ? -0.076 -1.182 41.937 1.00 26.31 152 LYS A O 1
ATOM 1222 N N . THR A 1 153 ? -0.464 -0.193 39.946 1.00 22.02 153 THR A N 1
ATOM 1223 C CA . THR A 1 153 ? 0.899 0.335 39.625 1.00 22.02 153 THR A CA 1
ATOM 1224 C C . THR A 1 153 ? 0.816 1.120 38.301 1.00 22.02 153 THR A C 1
ATOM 1226 O O . THR A 1 153 ? 0.437 0.541 37.292 1.00 22.02 153 THR A O 1
ATOM 1229 N N . SER A 1 154 ? 0.833 2.460 38.294 1.00 22.61 154 SER A N 1
ATOM 1230 C CA . SER A 1 154 ? 1.972 3.409 38.326 1.00 22.61 154 SER A CA 1
ATOM 1231 C C . SER A 1 154 ? 2.753 3.489 37.004 1.00 22.61 154 SER A C 1
ATOM 1233 O O . SER A 1 154 ? 3.642 2.685 36.753 1.00 22.61 154 SER A O 1
ATOM 1235 N N . TYR A 1 155 ? 2.395 4.489 36.193 1.00 23.14 155 TYR A N 1
ATOM 1236 C CA . TYR A 1 155 ? 3.032 4.928 34.945 1.00 23.14 155 TYR A CA 1
ATOM 1237 C C . TYR A 1 155 ? 3.932 6.132 35.260 1.00 23.14 155 TYR A C 1
ATOM 1239 O O . TYR A 1 155 ? 3.418 7.075 35.860 1.00 23.14 155 TYR A O 1
ATOM 1247 N N . MET A 1 156 ? 5.212 6.105 34.868 1.00 22.08 156 MET A N 1
ATOM 1248 C CA . MET A 1 156 ? 6.026 7.256 34.418 1.00 22.08 156 MET A CA 1
ATOM 1249 C C . MET A 1 156 ? 7.483 6.833 34.144 1.00 22.08 156 MET A C 1
ATOM 1251 O O . MET A 1 156 ? 7.999 5.940 34.812 1.00 22.08 156 MET A O 1
ATOM 1255 N N . ASP A 1 157 ? 8.085 7.556 33.189 1.00 21.12 157 ASP A N 1
ATOM 1256 C CA . ASP A 1 157 ? 9.502 7.658 32.786 1.00 21.12 157 ASP A CA 1
ATOM 1257 C C . ASP A 1 157 ? 10.022 6.670 31.717 1.00 21.12 157 ASP A C 1
ATOM 1259 O O . ASP A 1 157 ? 9.893 5.465 31.872 1.00 21.12 157 ASP A O 1
ATOM 1263 N N . THR A 1 158 ? 10.708 7.049 30.623 1.00 21.62 158 THR A N 1
ATOM 1264 C CA . THR A 1 158 ? 11.062 8.328 29.955 1.00 21.62 158 THR A CA 1
ATOM 1265 C C . THR A 1 158 ? 11.758 8.010 28.596 1.00 21.62 158 THR A C 1
ATOM 1267 O O . THR A 1 158 ? 12.267 6.904 28.432 1.00 21.62 158 THR A O 1
ATOM 1270 N N . VAL A 1 159 ? 11.878 9.027 27.710 1.00 23.28 159 VAL A N 1
ATOM 1271 C CA . VAL A 1 159 ? 12.806 9.197 26.541 1.00 23.28 159 VAL A CA 1
ATOM 1272 C C . VAL A 1 159 ? 12.606 8.236 25.334 1.00 23.28 159 VAL A C 1
ATOM 1274 O O . VAL A 1 159 ? 12.185 7.109 25.513 1.00 23.28 159 VAL A O 1
ATOM 1277 N N . THR A 1 160 ? 12.802 8.556 24.044 1.00 23.59 160 THR A N 1
ATOM 1278 C CA . THR A 1 160 ? 13.690 9.472 23.290 1.00 23.59 160 THR A CA 1
ATOM 1279 C C . THR A 1 160 ? 13.203 9.591 21.833 1.00 23.59 160 THR A C 1
ATOM 1281 O O . THR A 1 160 ? 12.673 8.625 21.304 1.00 23.59 160 THR A O 1
ATOM 1284 N N . LYS A 1 161 ? 13.511 10.740 21.207 1.00 24.67 161 LYS A N 1
ATOM 1285 C CA . LYS A 1 161 ? 13.751 11.006 19.769 1.00 24.67 161 LYS A CA 1
ATOM 1286 C C . LYS A 1 161 ? 12.876 10.299 18.720 1.00 24.67 161 LYS A C 1
ATOM 1288 O O . LYS A 1 161 ? 13.022 9.122 18.431 1.00 24.67 161 LYS A O 1
ATOM 1293 N N . ASP A 1 162 ? 12.081 11.142 18.077 1.00 30.00 162 ASP A N 1
ATOM 1294 C CA . ASP A 1 162 ? 11.422 10.973 16.788 1.00 30.00 162 ASP A CA 1
ATOM 1295 C C . ASP A 1 162 ? 12.350 10.393 15.694 1.00 30.00 162 ASP A C 1
ATOM 1297 O O . ASP A 1 162 ? 13.285 11.051 15.235 1.00 30.00 162 ASP A O 1
ATOM 1301 N N . GLU A 1 163 ? 12.066 9.146 15.306 1.00 31.08 163 GLU A N 1
ATOM 1302 C CA . GLU A 1 163 ? 12.552 8.438 14.109 1.00 31.08 163 GLU A CA 1
ATOM 1303 C C . GLU A 1 163 ? 11.351 8.024 13.220 1.00 31.08 163 GLU A C 1
ATOM 1305 O O . GLU A 1 163 ? 11.344 6.957 12.608 1.00 31.08 163 GLU A O 1
ATOM 1310 N N . SER A 1 164 ? 10.274 8.820 13.183 1.00 34.69 164 SER A N 1
ATOM 1311 C CA . SER A 1 164 ? 8.983 8.408 12.597 1.00 34.69 164 SER A CA 1
ATOM 1312 C C . SER A 1 164 ? 8.916 8.361 11.060 1.00 34.69 164 SER A C 1
ATOM 1314 O O . SER A 1 164 ? 7.873 8.013 10.510 1.00 34.69 164 SER A O 1
ATOM 1316 N N . THR A 1 165 ? 10.003 8.641 10.334 1.00 33.19 165 THR A N 1
ATOM 1317 C CA . THR A 1 165 ? 9.974 8.755 8.862 1.00 33.19 165 THR A CA 1
ATOM 1318 C C . THR A 1 165 ? 10.555 7.580 8.080 1.00 33.19 165 THR A C 1
ATOM 1320 O O . THR A 1 165 ? 10.514 7.609 6.849 1.00 33.19 165 THR A O 1
ATOM 1323 N N . GLU A 1 166 ? 11.008 6.501 8.721 1.00 42.56 166 GLU A N 1
ATOM 1324 C CA . GLU A 1 166 ? 11.413 5.299 7.987 1.00 42.56 166 GLU A CA 1
ATOM 1325 C C . GLU A 1 166 ? 10.605 4.065 8.388 1.00 42.56 166 GLU A C 1
ATOM 1327 O O . GLU A 1 166 ? 10.537 3.697 9.559 1.00 42.56 166 GLU A O 1
ATOM 1332 N N . ASN A 1 167 ? 10.151 3.344 7.355 1.00 40.25 167 ASN A N 1
ATOM 1333 C CA . ASN A 1 167 ? 9.619 1.973 7.339 1.00 40.25 167 ASN A CA 1
ATOM 1334 C C . ASN A 1 167 ? 8.102 1.823 7.349 1.00 40.25 167 ASN A C 1
ATOM 1336 O O . ASN A 1 167 ? 7.539 1.318 8.317 1.00 40.25 167 ASN A O 1
ATOM 1340 N N . LEU A 1 168 ? 7.477 2.053 6.189 1.00 42.94 168 LEU A N 1
ATOM 1341 C CA . LEU A 1 168 ? 6.455 1.088 5.799 1.00 42.94 168 LEU A CA 1
ATOM 1342 C C . LEU A 1 168 ? 7.094 -0.115 5.139 1.00 42.94 168 LEU A C 1
ATOM 1344 O O . LEU A 1 168 ? 7.836 -0.009 4.162 1.00 42.94 168 LEU A O 1
ATOM 1348 N N . ASP A 1 169 ? 6.784 -1.270 5.706 1.00 53.59 169 ASP A N 1
ATOM 1349 C CA . ASP A 1 169 ? 7.115 -2.545 5.117 1.00 53.59 169 ASP A CA 1
ATOM 1350 C C . ASP A 1 169 ? 6.166 -2.785 3.939 1.00 53.59 169 ASP A C 1
ATOM 1352 O O . ASP A 1 169 ? 4.975 -3.020 4.123 1.00 53.59 169 ASP A O 1
ATOM 1356 N N . ILE A 1 170 ? 6.693 -2.758 2.716 1.00 55.78 170 ILE A N 1
ATOM 1357 C CA . ILE A 1 170 ? 5.954 -3.083 1.488 1.00 55.78 170 ILE A CA 1
ATOM 1358 C C . ILE A 1 170 ? 5.247 -4.454 1.564 1.00 55.78 170 ILE A C 1
ATOM 1360 O O . ILE A 1 170 ? 4.250 -4.677 0.874 1.00 55.78 170 ILE A O 1
ATOM 1364 N N . ARG A 1 171 ? 5.680 -5.352 2.466 1.00 56.00 171 ARG A N 1
ATOM 1365 C CA . ARG A 1 171 ? 4.985 -6.613 2.785 1.00 56.00 171 ARG A CA 1
ATOM 1366 C C . ARG A 1 171 ? 3.568 -6.405 3.320 1.00 56.00 171 ARG A C 1
ATOM 1368 O O . ARG A 1 171 ? 2.719 -7.266 3.128 1.00 56.00 171 ARG A O 1
ATOM 1375 N N . GLN A 1 172 ? 3.297 -5.270 3.958 1.00 51.19 172 GLN A N 1
ATOM 1376 C CA . GLN A 1 172 ? 1.967 -4.898 4.440 1.00 51.19 172 GLN A CA 1
ATOM 1377 C C . GLN A 1 172 ? 1.071 -4.366 3.323 1.00 51.19 172 GLN A C 1
ATOM 1379 O O . GLN A 1 172 ? -0.126 -4.217 3.523 1.00 51.19 172 GLN A O 1
ATOM 1384 N N . ILE A 1 173 ? 1.597 -4.140 2.116 1.00 50.81 173 ILE A N 1
ATOM 1385 C CA . ILE A 1 173 ? 0.883 -3.485 1.011 1.00 50.81 173 ILE A CA 1
ATOM 1386 C C . ILE A 1 173 ? 0.685 -4.454 -0.161 1.00 50.81 173 ILE A C 1
ATOM 1388 O O . ILE A 1 173 ? -0.409 -4.520 -0.714 1.00 50.81 173 ILE A O 1
ATOM 1392 N N . LEU A 1 174 ? 1.658 -5.323 -0.449 1.00 62.16 174 LEU A N 1
ATOM 1393 C CA . LEU A 1 174 ? 1.625 -6.212 -1.618 1.00 62.16 174 LEU A CA 1
ATOM 1394 C C . LEU A 1 174 ? 1.158 -7.637 -1.323 1.00 62.16 174 LEU A C 1
ATOM 1396 O O . LEU A 1 174 ? 1.450 -8.189 -0.263 1.00 62.16 174 LEU A O 1
ATOM 1400 N N . ASP A 1 175 ? 0.496 -8.264 -2.302 1.00 69.06 175 ASP A N 1
ATOM 1401 C CA . ASP A 1 175 ? 0.340 -9.721 -2.318 1.00 69.06 175 ASP A CA 1
ATOM 1402 C C . ASP A 1 175 ? 1.683 -10.368 -2.678 1.00 69.06 175 ASP A C 1
ATOM 1404 O O . ASP A 1 175 ? 2.096 -10.448 -3.835 1.00 69.06 175 ASP A O 1
ATOM 1408 N N . ILE A 1 176 ? 2.380 -10.833 -1.647 1.00 74.75 176 ILE A N 1
ATOM 1409 C CA . ILE A 1 176 ? 3.717 -11.415 -1.770 1.00 74.75 176 ILE A CA 1
ATOM 1410 C C . ILE A 1 176 ? 3.701 -12.736 -2.544 1.00 74.75 176 ILE A C 1
ATOM 1412 O O . ILE A 1 176 ? 4.706 -13.085 -3.161 1.00 74.75 176 ILE A O 1
ATOM 1416 N N . LYS A 1 177 ? 2.583 -13.472 -2.545 1.00 74.69 177 LYS A N 1
ATOM 1417 C CA . LYS A 1 177 ? 2.487 -14.735 -3.290 1.00 74.69 177 LYS A CA 1
ATOM 1418 C C . LYS A 1 177 ? 2.440 -14.471 -4.785 1.00 74.69 177 LYS A C 1
ATOM 1420 O O . LYS A 1 177 ? 3.120 -15.154 -5.544 1.00 74.69 177 LYS A O 1
ATOM 1425 N N . GLU A 1 178 ? 1.671 -13.474 -5.194 1.00 74.44 178 GLU A N 1
ATOM 1426 C CA . GLU A 1 178 ? 1.565 -13.108 -6.602 1.00 74.44 178 GLU A CA 1
ATOM 1427 C C . GLU A 1 178 ? 2.837 -12.412 -7.103 1.00 74.44 178 GLU A C 1
ATOM 1429 O O . GLU A 1 178 ? 3.314 -12.717 -8.196 1.00 74.44 178 GLU A O 1
ATOM 1434 N N . LEU A 1 179 ? 3.461 -11.576 -6.265 1.00 79.25 179 LEU A N 1
ATOM 1435 C CA . LEU A 1 179 ? 4.778 -11.006 -6.550 1.00 79.25 179 LEU A CA 1
ATOM 1436 C C . LEU A 1 179 ? 5.823 -12.108 -6.802 1.00 79.25 179 LEU A C 1
ATOM 1438 O O . LEU A 1 179 ? 6.513 -12.085 -7.822 1.00 79.25 179 LEU A O 1
ATOM 1442 N N . GLN A 1 180 ? 5.867 -13.118 -5.924 1.00 83.75 180 GLN A N 1
ATOM 1443 C CA . GLN A 1 180 ? 6.727 -14.290 -6.098 1.00 83.75 180 GLN A CA 1
ATOM 1444 C C . GLN A 1 180 ? 6.405 -15.038 -7.399 1.00 83.75 180 GLN A C 1
ATOM 1446 O O . GLN A 1 180 ? 7.316 -15.394 -8.142 1.00 83.75 180 GLN A O 1
ATOM 1451 N N . ARG A 1 181 ? 5.120 -15.228 -7.726 1.00 81.38 181 ARG A N 1
ATOM 1452 C CA . ARG A 1 181 ? 4.691 -15.911 -8.957 1.00 81.38 181 ARG A CA 1
ATOM 1453 C C . ARG A 1 181 ? 5.202 -15.207 -10.217 1.00 81.38 181 ARG A C 1
ATOM 1455 O O . ARG A 1 181 ? 5.637 -15.874 -11.155 1.00 81.38 181 ARG A O 1
ATOM 1462 N N . ILE A 1 182 ? 5.160 -13.875 -10.255 1.00 82.81 182 ILE A N 1
ATOM 1463 C CA . ILE A 1 182 ? 5.658 -13.088 -11.395 1.00 82.81 182 ILE A CA 1
ATOM 1464 C C . ILE A 1 182 ? 7.173 -13.260 -11.551 1.00 82.81 182 ILE A C 1
ATOM 1466 O O . ILE A 1 182 ? 7.663 -13.420 -12.669 1.00 82.81 182 ILE A O 1
ATOM 1470 N N . GLN A 1 183 ? 7.918 -13.292 -10.446 1.00 84.81 183 GLN A N 1
ATOM 1471 C CA . GLN A 1 183 ? 9.363 -13.536 -10.480 1.00 84.81 183 GLN A CA 1
ATOM 1472 C C . GLN A 1 183 ? 9.719 -14.962 -10.901 1.00 84.81 183 GLN A C 1
ATOM 1474 O O . GLN A 1 183 ? 10.670 -15.159 -11.658 1.00 84.81 183 GLN A O 1
ATOM 1479 N N . ASP A 1 184 ? 8.959 -15.959 -10.448 1.00 83.62 184 ASP A N 1
ATOM 1480 C CA . ASP A 1 184 ? 9.129 -17.356 -10.856 1.00 83.62 184 ASP A CA 1
ATOM 1481 C C . ASP A 1 184 ? 8.908 -17.512 -12.370 1.00 83.62 184 ASP A C 1
ATOM 1483 O O . ASP A 1 184 ? 9.685 -18.179 -13.064 1.00 83.62 184 ASP A O 1
ATOM 1487 N N . LEU A 1 185 ? 7.892 -16.832 -12.912 1.00 81.44 185 LEU A N 1
ATOM 1488 C CA . LEU A 1 185 ? 7.646 -16.772 -14.352 1.00 81.44 185 LEU A CA 1
ATOM 1489 C C . LEU A 1 185 ? 8.770 -16.059 -15.105 1.00 81.44 185 LEU A C 1
ATOM 1491 O O . LEU A 1 185 ? 9.201 -16.550 -16.147 1.00 81.44 185 LEU A O 1
ATOM 1495 N N . PHE A 1 186 ? 9.271 -14.939 -14.581 1.00 86.81 186 PHE A N 1
ATOM 1496 C CA . PHE A 1 186 ? 10.382 -14.214 -15.192 1.00 86.81 186 PHE A CA 1
ATOM 1497 C C . PHE A 1 186 ? 11.626 -15.096 -15.322 1.00 86.81 186 PHE A C 1
ATOM 1499 O O . PHE A 1 186 ? 12.193 -15.180 -16.413 1.00 86.81 186 PHE A O 1
ATOM 1506 N N . LEU A 1 187 ? 11.995 -15.824 -14.262 1.00 84.94 187 LEU A N 1
ATOM 1507 C CA . LEU A 1 187 ? 13.079 -16.805 -14.326 1.00 84.94 187 LEU A CA 1
ATOM 1508 C C . LEU A 1 187 ? 12.803 -17.876 -15.379 1.00 84.94 187 LEU A C 1
ATOM 1510 O O . LEU A 1 187 ? 13.677 -18.185 -16.180 1.00 84.94 187 LEU A O 1
ATOM 1514 N N . THR A 1 188 ? 11.593 -18.431 -15.386 1.00 82.44 188 THR A N 1
ATOM 1515 C CA . THR A 1 188 ? 11.223 -19.513 -16.309 1.00 82.44 188 THR A CA 1
ATOM 1516 C C . THR A 1 188 ? 11.340 -19.082 -17.773 1.00 82.44 188 THR A C 1
ATOM 1518 O O . THR A 1 188 ? 11.779 -19.865 -18.610 1.00 82.44 188 THR A O 1
ATOM 1521 N N . VAL A 1 189 ? 10.958 -17.843 -18.091 1.00 80.81 189 VAL A N 1
ATOM 1522 C CA . VAL A 1 189 ? 10.939 -17.330 -19.469 1.00 80.81 189 VAL A CA 1
ATOM 1523 C C . VAL A 1 189 ? 12.309 -16.824 -19.918 1.00 80.81 189 VAL A C 1
ATOM 1525 O O . VAL A 1 189 ? 12.682 -17.015 -21.072 1.00 80.81 189 VAL A O 1
ATOM 1528 N N . THR A 1 190 ? 13.050 -16.159 -19.033 1.00 85.00 190 THR A N 1
ATOM 1529 C CA . THR A 1 190 ? 14.282 -15.442 -19.405 1.00 85.00 190 THR A CA 1
ATOM 1530 C C . THR A 1 190 ? 15.561 -16.174 -19.013 1.00 85.00 190 THR A C 1
ATOM 1532 O O . THR A 1 190 ? 16.633 -15.830 -19.503 1.00 85.00 190 THR A O 1
ATOM 1535 N N . GLY A 1 191 ? 15.472 -17.145 -18.100 1.00 86.06 191 GLY A N 1
ATOM 1536 C CA . GLY A 1 191 ? 16.626 -17.755 -17.438 1.00 86.06 191 GLY A CA 1
ATOM 1537 C C . GLY A 1 191 ? 17.322 -16.838 -16.423 1.00 86.06 191 GLY A C 1
ATOM 1538 O O . GLY A 1 191 ? 18.338 -17.228 -15.852 1.00 86.06 191 GLY A O 1
ATOM 1539 N N . MET A 1 192 ? 16.803 -15.630 -16.177 1.00 88.81 192 MET A N 1
ATOM 1540 C CA . MET A 1 192 ? 17.399 -14.649 -15.268 1.00 88.81 192 MET A CA 1
ATOM 1541 C C . MET A 1 192 ? 16.764 -14.737 -13.880 1.00 88.81 192 MET A C 1
ATOM 1543 O O . MET A 1 192 ? 15.542 -14.758 -13.737 1.00 88.81 192 MET A O 1
ATOM 1547 N N . THR A 1 193 ? 17.583 -14.744 -12.829 1.00 90.19 193 THR A N 1
ATOM 1548 C CA . THR A 1 193 ? 17.061 -14.686 -11.457 1.00 90.19 193 THR A CA 1
ATOM 1549 C C . THR A 1 193 ? 16.692 -13.253 -11.089 1.00 90.19 193 THR A C 1
ATOM 1551 O O . THR A 1 193 ? 17.355 -12.313 -11.525 1.00 90.19 193 THR A O 1
ATOM 1554 N N . ALA A 1 194 ? 15.668 -13.075 -10.255 1.00 90.00 194 ALA A N 1
ATOM 1555 C CA . ALA A 1 194 ? 15.260 -11.769 -9.749 1.00 90.00 194 ALA A CA 1
ATOM 1556 C C . ALA A 1 194 ? 14.689 -11.869 -8.330 1.00 90.00 194 ALA A C 1
ATOM 1558 O O . ALA A 1 194 ? 13.948 -12.795 -8.006 1.00 90.00 194 ALA A O 1
ATOM 1559 N N . ALA A 1 195 ? 15.021 -10.899 -7.484 1.00 89.44 195 ALA A N 1
ATOM 1560 C CA . ALA A 1 195 ? 14.525 -10.775 -6.123 1.00 89.44 195 ALA A CA 1
ATOM 1561 C C . ALA A 1 195 ? 14.121 -9.329 -5.860 1.00 89.44 195 ALA A C 1
ATOM 1563 O O . ALA A 1 195 ? 14.827 -8.401 -6.251 1.00 89.44 195 ALA A O 1
ATOM 1564 N N . VAL A 1 196 ? 13.008 -9.146 -5.161 1.00 87.00 196 VAL A N 1
ATOM 1565 C CA . VAL A 1 196 ? 12.585 -7.843 -4.669 1.00 87.00 196 VAL A CA 1
ATOM 1566 C C . VAL A 1 196 ? 13.090 -7.664 -3.244 1.00 87.00 196 VAL A C 1
ATOM 1568 O O . VAL A 1 196 ? 12.887 -8.527 -2.382 1.00 87.00 196 VAL A O 1
ATOM 1571 N N . VAL A 1 197 ? 13.739 -6.533 -2.995 1.00 84.81 197 VAL A N 1
ATOM 1572 C CA . VAL A 1 197 ? 14.190 -6.085 -1.678 1.00 84.81 197 VAL A CA 1
ATOM 1573 C C . VAL A 1 197 ? 13.470 -4.799 -1.289 1.00 84.81 197 VAL A C 1
ATOM 1575 O O . VAL A 1 197 ? 13.103 -3.994 -2.147 1.00 84.81 197 VAL A O 1
ATOM 1578 N N . ASP A 1 198 ? 13.225 -4.625 0.006 1.00 79.25 198 ASP A N 1
ATOM 1579 C CA . ASP A 1 198 ? 12.639 -3.394 0.533 1.00 79.25 198 ASP A CA 1
ATOM 1580 C C . ASP A 1 198 ? 13.664 -2.253 0.556 1.00 79.25 198 ASP A C 1
ATOM 1582 O O . ASP A 1 198 ? 14.825 -2.411 0.172 1.00 79.25 198 ASP A O 1
ATOM 1586 N N . MET A 1 199 ? 13.230 -1.081 1.013 1.00 73.62 199 MET A N 1
ATOM 1587 C CA . MET A 1 199 ? 14.064 0.122 1.101 1.00 73.62 199 MET A CA 1
ATOM 1588 C C . MET A 1 199 ? 15.295 -0.042 2.009 1.00 73.62 199 MET A C 1
ATOM 1590 O O . MET A 1 199 ? 16.242 0.729 1.893 1.00 73.62 199 MET A O 1
ATOM 1594 N N . LYS A 1 200 ? 15.314 -1.062 2.876 1.00 74.75 200 LYS A N 1
ATOM 1595 C CA . LYS A 1 200 ? 16.456 -1.427 3.726 1.00 74.75 200 LYS A CA 1
ATOM 1596 C C . LYS A 1 200 ? 17.323 -2.535 3.122 1.00 74.75 200 LYS A C 1
ATOM 1598 O O . LYS A 1 200 ? 18.233 -3.032 3.783 1.00 74.75 200 LYS A O 1
ATOM 1603 N N . GLY A 1 201 ? 17.033 -2.965 1.895 1.00 74.94 201 GLY A N 1
ATOM 1604 C CA . GLY A 1 201 ? 17.724 -4.066 1.232 1.00 74.94 201 GLY A CA 1
ATOM 1605 C C . GLY A 1 201 ? 17.336 -5.450 1.761 1.00 74.94 201 GLY A C 1
ATOM 1606 O O . GLY A 1 201 ? 17.986 -6.438 1.418 1.00 74.94 201 GLY A O 1
ATOM 1607 N N . LYS A 1 202 ? 16.285 -5.568 2.583 1.00 82.06 202 LYS A N 1
ATOM 1608 C CA . LYS A 1 202 ? 15.824 -6.864 3.089 1.00 82.06 202 LYS A CA 1
ATOM 1609 C C . LYS A 1 202 ? 14.882 -7.507 2.073 1.00 82.06 202 LYS A C 1
ATOM 1611 O O . LYS A 1 202 ? 13.916 -6.904 1.613 1.00 82.06 202 LYS A O 1
ATOM 1616 N N . TYR A 1 203 ? 15.138 -8.774 1.758 1.00 83.12 203 TYR A N 1
ATOM 1617 C CA . TYR A 1 203 ? 14.353 -9.550 0.797 1.00 83.12 203 TYR A CA 1
ATOM 1618 C C . TYR A 1 203 ? 12.866 -9.606 1.161 1.00 83.12 203 TYR A C 1
ATOM 1620 O O . TYR A 1 203 ? 12.485 -9.980 2.274 1.00 83.12 203 TYR A O 1
ATOM 1628 N N . ILE A 1 204 ? 12.018 -9.225 0.214 1.00 80.50 204 ILE A N 1
ATOM 1629 C CA . ILE A 1 204 ? 10.556 -9.341 0.286 1.00 80.50 204 ILE A CA 1
ATOM 1630 C C . ILE A 1 204 ? 10.135 -10.684 -0.293 1.00 80.50 204 ILE A C 1
ATOM 1632 O O . ILE A 1 204 ? 9.332 -11.404 0.292 1.00 80.50 204 ILE A O 1
ATOM 1636 N N . THR A 1 205 ? 10.733 -11.029 -1.424 1.00 81.88 205 THR A N 1
ATOM 1637 C CA . THR A 1 205 ? 10.479 -12.264 -2.158 1.00 81.88 205 THR A CA 1
ATOM 1638 C C . THR A 1 205 ? 11.653 -13.197 -1.974 1.00 81.88 205 THR A C 1
ATOM 1640 O O . THR A 1 205 ? 12.793 -12.749 -1.815 1.00 81.88 205 THR A O 1
ATOM 1643 N N . ARG A 1 206 ? 11.405 -14.497 -2.039 1.00 75.06 206 ARG A N 1
ATOM 1644 C CA . ARG A 1 206 ? 12.486 -15.472 -2.014 1.00 75.06 206 ARG A CA 1
ATOM 1645 C C . ARG A 1 206 ? 13.169 -15.434 -3.375 1.00 75.06 206 ARG A C 1
ATOM 1647 O O . ARG A 1 206 ? 12.504 -15.515 -4.401 1.00 75.06 206 ARG A O 1
ATOM 1654 N N . GLY A 1 207 ? 14.496 -15.324 -3.380 1.00 62.66 207 GLY A N 1
ATOM 1655 C CA . GLY A 1 207 ? 15.253 -15.632 -4.587 1.00 62.66 207 GLY A CA 1
ATOM 1656 C C . GLY A 1 207 ? 14.942 -17.071 -4.987 1.00 62.66 207 GLY A C 1
ATOM 1657 O O . GLY A 1 207 ? 14.960 -17.964 -4.131 1.00 62.66 207 GLY A O 1
ATOM 1658 N N . ASN A 1 208 ? 14.613 -17.285 -6.255 1.00 58.97 208 ASN A N 1
ATOM 1659 C CA . ASN A 1 208 ? 14.236 -18.598 -6.761 1.00 58.97 208 ASN A CA 1
ATOM 1660 C C . ASN A 1 208 ? 15.379 -19.574 -6.441 1.00 58.97 208 ASN A C 1
ATOM 1662 O O . ASN A 1 208 ? 16.515 -19.356 -6.850 1.00 58.97 208 ASN A O 1
ATOM 1666 N N . SER A 1 209 ? 15.096 -20.579 -5.610 1.00 50.91 209 SER A N 1
ATOM 1667 C CA . SER A 1 209 ? 16.016 -21.642 -5.178 1.00 50.91 209 SER A CA 1
ATOM 1668 C C . SER A 1 209 ? 17.457 -21.204 -4.859 1.00 50.91 209 SER A C 1
ATOM 1670 O O . SER A 1 209 ? 18.384 -21.762 -5.432 1.00 50.91 209 SER A O 1
ATOM 1672 N N . PHE A 1 210 ? 17.658 -20.230 -3.954 1.00 52.47 210 PHE A N 1
ATOM 1673 C CA . PHE A 1 210 ? 18.975 -19.884 -3.364 1.00 52.47 210 PHE A CA 1
ATOM 1674 C C . PHE A 1 210 ? 20.138 -19.908 -4.378 1.00 52.47 210 PHE A C 1
ATOM 1676 O O . PHE A 1 210 ? 21.208 -20.477 -4.150 1.00 52.47 210 PHE A O 1
ATOM 1683 N N . THR A 1 211 ? 19.879 -19.321 -5.545 1.00 63.34 211 THR A N 1
ATOM 1684 C CA . THR A 1 211 ? 20.745 -19.396 -6.711 1.00 63.34 211 THR A CA 1
ATOM 1685 C C . THR A 1 211 ? 22.093 -18.753 -6.432 1.00 63.34 211 THR A C 1
ATOM 1687 O O . THR A 1 211 ? 22.235 -17.733 -5.753 1.00 63.34 211 THR A O 1
ATOM 1690 N N . SER A 1 212 ? 23.108 -19.383 -7.001 1.00 76.19 212 SER A N 1
ATOM 1691 C CA . SER A 1 212 ? 24.522 -19.048 -6.898 1.00 76.19 212 SER A CA 1
ATOM 1692 C C . SER A 1 212 ? 24.845 -17.580 -7.280 1.00 76.19 212 SER A C 1
ATOM 1694 O O . SER A 1 212 ? 25.902 -17.061 -6.916 1.00 76.19 212 SER A O 1
ATOM 1696 N N . PHE A 1 213 ? 23.912 -16.892 -7.948 1.00 87.12 213 PHE A N 1
ATOM 1697 C CA . PHE A 1 213 ? 23.896 -15.450 -8.197 1.00 87.12 213 PHE A CA 1
ATOM 1698 C C . PHE A 1 213 ? 23.941 -14.616 -6.910 1.00 87.12 213 PHE A C 1
ATOM 1700 O O . PHE A 1 213 ? 24.884 -13.854 -6.720 1.00 87.12 213 PHE A O 1
ATOM 1707 N N . TYR A 1 214 ? 22.973 -14.770 -5.994 1.00 85.00 214 TYR A N 1
ATOM 1708 C CA . TYR A 1 214 ? 22.870 -13.885 -4.822 1.00 85.00 214 TYR A CA 1
ATOM 1709 C C . TYR A 1 214 ? 24.063 -14.041 -3.893 1.00 85.00 214 TYR A C 1
ATOM 1711 O O . TYR A 1 214 ? 24.561 -13.053 -3.370 1.00 85.00 214 TYR A O 1
ATOM 1719 N N . SER A 1 215 ? 24.571 -15.269 -3.749 1.00 84.19 215 SER A N 1
ATOM 1720 C CA . SER A 1 215 ? 25.798 -15.526 -2.995 1.00 84.19 215 SER A CA 1
ATOM 1721 C C . SER A 1 215 ? 26.986 -14.748 -3.568 1.00 84.19 215 SER A C 1
ATOM 1723 O O . SER A 1 215 ? 27.758 -14.162 -2.814 1.00 84.19 215 SER A O 1
ATOM 1725 N N . ARG A 1 216 ? 27.139 -14.701 -4.895 1.00 86.69 216 ARG A N 1
ATOM 1726 C CA . ARG A 1 216 ? 28.199 -13.923 -5.551 1.00 86.69 216 ARG A CA 1
ATOM 1727 C C . ARG A 1 216 ? 27.972 -12.425 -5.407 1.00 86.69 216 ARG A C 1
ATOM 1729 O O . ARG A 1 216 ? 28.911 -11.725 -5.041 1.00 86.69 216 ARG A O 1
ATOM 1736 N N . TYR A 1 217 ? 26.737 -11.974 -5.611 1.00 85.88 217 TYR A N 1
ATOM 1737 C CA . TYR A 1 217 ? 26.338 -10.575 -5.491 1.00 85.88 217 TYR A CA 1
ATOM 1738 C C . TYR A 1 217 ? 26.645 -10.030 -4.089 1.00 85.88 217 TYR A C 1
ATOM 1740 O O . TYR A 1 217 ? 27.351 -9.039 -3.943 1.00 85.88 217 TYR A O 1
ATOM 1748 N N . THR A 1 218 ? 26.224 -10.729 -3.029 1.00 83.25 218 THR A N 1
ATOM 1749 C CA . THR A 1 218 ? 26.471 -10.291 -1.643 1.00 83.25 218 THR A CA 1
ATOM 1750 C C . THR A 1 218 ? 27.933 -10.410 -1.217 1.00 83.25 218 THR A C 1
ATOM 1752 O O . THR A 1 218 ? 28.358 -9.703 -0.310 1.00 83.25 218 THR A O 1
ATOM 1755 N N . ASN A 1 219 ? 28.708 -11.297 -1.849 1.00 86.38 219 ASN A N 1
ATOM 1756 C CA . ASN A 1 219 ? 30.144 -11.452 -1.596 1.00 86.38 219 ASN A CA 1
ATOM 1757 C C . ASN A 1 219 ? 31.014 -10.548 -2.493 1.00 86.38 219 ASN A C 1
ATOM 1759 O O . ASN A 1 219 ? 32.233 -10.718 -2.519 1.00 86.38 219 ASN A O 1
ATOM 1763 N N . GLY A 1 220 ? 30.415 -9.619 -3.249 1.00 86.56 220 GLY A N 1
ATOM 1764 C CA . GLY A 1 220 ? 31.137 -8.657 -4.087 1.00 86.56 220 GLY A CA 1
ATOM 1765 C C . GLY A 1 220 ? 31.768 -9.245 -5.354 1.00 86.56 220 GLY A C 1
ATOM 1766 O O . GLY A 1 220 ? 32.596 -8.597 -5.990 1.00 86.56 220 GLY A O 1
ATOM 1767 N N . LYS A 1 221 ? 31.389 -10.464 -5.753 1.00 90.75 221 LYS A N 1
ATOM 1768 C CA . LYS A 1 221 ? 31.897 -11.152 -6.953 1.00 90.75 221 LYS A CA 1
ATOM 1769 C C . LYS A 1 221 ? 31.170 -10.704 -8.228 1.00 90.75 221 LYS A C 1
ATOM 1771 O O . LYS A 1 221 ? 30.757 -11.531 -9.038 1.00 90.75 221 LYS A O 1
ATOM 1776 N N . HIS A 1 222 ? 30.989 -9.396 -8.401 1.00 89.62 222 HIS A N 1
ATOM 1777 C CA . HIS A 1 222 ? 30.236 -8.812 -9.522 1.00 89.62 222 HIS A CA 1
ATOM 1778 C C . HIS A 1 222 ? 30.866 -9.115 -10.890 1.00 89.62 222 HIS A C 1
ATOM 1780 O O . HIS A 1 222 ? 30.175 -9.177 -11.897 1.00 89.62 222 HIS A O 1
ATOM 1786 N N . ASN A 1 223 ? 32.173 -9.383 -10.931 1.00 93.00 223 ASN A N 1
ATOM 1787 C CA . ASN A 1 223 ? 32.888 -9.811 -12.136 1.00 93.00 223 ASN A CA 1
ATOM 1788 C C . ASN A 1 223 ? 32.463 -11.200 -12.655 1.00 93.00 223 ASN A C 1
ATOM 1790 O O . ASN A 1 223 ? 32.761 -11.534 -13.797 1.00 93.00 223 ASN A O 1
ATOM 1794 N N . GLU A 1 224 ? 31.801 -12.015 -11.830 1.00 92.12 224 GLU A N 1
ATOM 1795 C CA . GLU A 1 224 ? 31.247 -13.319 -12.220 1.00 92.12 224 GLU A CA 1
ATOM 1796 C C . GLU A 1 224 ? 29.781 -13.209 -12.691 1.00 92.12 224 GLU A C 1
ATOM 1798 O O . GLU A 1 224 ? 29.153 -14.225 -13.011 1.00 92.12 224 GLU A O 1
ATOM 1803 N N . LEU A 1 225 ? 29.226 -11.992 -12.722 1.00 92.44 225 LEU A N 1
ATOM 1804 C CA . LEU A 1 225 ? 27.813 -11.717 -12.947 1.00 92.44 225 LEU A CA 1
ATOM 1805 C C . LEU A 1 225 ? 27.599 -10.781 -14.139 1.00 92.44 225 LEU A C 1
ATOM 1807 O O . LEU A 1 225 ? 28.446 -9.965 -14.497 1.00 92.44 225 LEU A O 1
ATOM 1811 N N . ARG A 1 226 ? 26.401 -10.867 -14.712 1.00 94.25 226 ARG A N 1
ATOM 1812 C CA . ARG A 1 226 ? 25.755 -9.725 -15.366 1.00 94.25 226 ARG A CA 1
ATOM 1813 C C . ARG A 1 226 ? 24.494 -9.449 -14.576 1.00 94.25 226 ARG A C 1
ATOM 1815 O O . ARG A 1 226 ? 23.696 -10.364 -14.376 1.00 94.25 226 ARG A O 1
ATOM 1822 N N . GLU A 1 227 ? 24.350 -8.229 -14.085 1.00 93.88 227 GLU A N 1
ATOM 1823 C CA . GLU A 1 227 ? 23.345 -7.876 -13.083 1.00 93.88 227 GLU A CA 1
ATOM 1824 C C . GLU A 1 227 ? 22.522 -6.665 -13.504 1.00 93.88 227 GLU A C 1
ATOM 1826 O O . GLU A 1 227 ? 22.961 -5.838 -14.300 1.00 93.88 227 GLU A O 1
ATOM 1831 N N . PHE A 1 228 ? 21.318 -6.565 -12.963 1.00 93.19 228 PHE A N 1
ATOM 1832 C CA . PHE A 1 228 ? 20.468 -5.396 -13.069 1.00 93.19 228 PHE A CA 1
ATOM 1833 C C . PHE A 1 228 ? 19.926 -5.031 -11.691 1.00 93.19 228 PHE A C 1
ATOM 1835 O O . PHE A 1 228 ? 19.687 -5.892 -10.838 1.00 93.19 228 PHE A O 1
ATOM 1842 N N . THR A 1 229 ? 19.670 -3.739 -11.528 1.00 92.25 229 THR A N 1
ATOM 1843 C CA . THR A 1 229 ? 19.042 -3.151 -10.351 1.00 92.25 229 THR A CA 1
ATOM 1844 C C . THR A 1 229 ? 18.034 -2.137 -10.854 1.00 92.25 229 THR A C 1
ATOM 1846 O O . THR A 1 229 ? 18.405 -1.228 -11.592 1.00 92.25 229 THR A O 1
ATOM 1849 N N . GLN A 1 230 ? 16.765 -2.315 -10.502 1.00 89.62 230 GLN A N 1
ATOM 1850 C CA . GLN A 1 230 ? 15.688 -1.430 -10.930 1.00 89.62 230 GLN A CA 1
ATOM 1851 C C . GLN A 1 230 ? 14.800 -1.056 -9.759 1.00 89.62 230 GLN A C 1
ATOM 1853 O O . GLN A 1 230 ? 14.414 -1.908 -8.960 1.00 89.62 230 GLN A O 1
ATOM 1858 N N . ASP A 1 231 ? 14.441 0.217 -9.680 1.00 84.88 231 ASP A N 1
ATOM 1859 C CA . ASP A 1 231 ? 13.525 0.689 -8.655 1.00 84.88 231 ASP A CA 1
ATOM 1860 C C . ASP A 1 231 ? 12.101 0.217 -8.951 1.00 84.88 231 ASP A C 1
ATOM 1862 O O . ASP A 1 231 ? 11.577 0.376 -10.056 1.00 84.88 231 ASP A O 1
ATOM 1866 N N . LEU A 1 232 ? 11.454 -0.344 -7.931 1.00 77.50 232 LEU A N 1
ATOM 1867 C CA . LEU A 1 232 ? 10.013 -0.533 -7.950 1.00 77.50 232 LEU A CA 1
ATOM 1868 C C . LEU A 1 232 ? 9.353 0.733 -7.458 1.00 77.50 232 LEU A C 1
ATOM 1870 O O . LEU A 1 232 ? 9.670 1.231 -6.373 1.00 77.50 232 LEU A O 1
ATOM 1874 N N . THR A 1 233 ? 8.400 1.215 -8.243 1.00 71.00 233 THR A N 1
ATOM 1875 C CA . THR A 1 233 ? 7.614 2.389 -7.901 1.00 71.00 233 THR A CA 1
ATOM 1876 C C . THR A 1 233 ? 6.142 2.028 -7.821 1.00 71.00 233 THR A C 1
ATOM 1878 O O . THR A 1 233 ? 5.601 1.325 -8.671 1.00 71.00 233 THR A O 1
ATOM 1881 N N . VAL A 1 234 ? 5.480 2.517 -6.779 1.00 61.00 234 VAL A N 1
ATOM 1882 C CA . VAL A 1 234 ? 4.037 2.380 -6.593 1.00 61.00 234 VAL A CA 1
ATOM 1883 C C . VAL A 1 234 ? 3.469 3.779 -6.452 1.00 61.00 234 VAL A C 1
ATOM 1885 O O . VAL A 1 234 ? 3.883 4.528 -5.572 1.00 61.00 234 VAL A O 1
ATOM 1888 N N . GLY A 1 235 ? 2.588 4.165 -7.378 1.00 51.25 235 GLY A N 1
ATOM 1889 C CA . GLY A 1 235 ? 2.055 5.529 -7.421 1.00 51.25 235 GLY A CA 1
ATOM 1890 C C . GLY A 1 235 ? 3.149 6.599 -7.515 1.00 51.25 235 GLY A C 1
ATOM 1891 O O . GLY A 1 235 ? 3.025 7.634 -6.890 1.00 51.25 235 GLY A O 1
ATOM 1892 N N . GLY A 1 236 ? 4.261 6.344 -8.215 1.00 55.75 236 GLY A N 1
ATOM 1893 C CA . GLY A 1 236 ? 5.372 7.302 -8.328 1.00 55.75 236 GLY A CA 1
ATOM 1894 C C . GLY A 1 236 ? 6.338 7.348 -7.134 1.00 55.75 236 GLY A C 1
ATOM 1895 O O . GLY A 1 236 ? 7.380 7.992 -7.234 1.00 55.75 236 GLY A O 1
ATOM 1896 N N . PHE A 1 237 ? 6.066 6.623 -6.044 1.00 57.47 237 PHE A N 1
ATOM 1897 C CA . PHE A 1 237 ? 6.978 6.499 -4.905 1.00 57.47 237 PHE A CA 1
ATOM 1898 C C . PHE A 1 237 ? 7.803 5.221 -4.990 1.00 57.47 237 PHE A C 1
ATOM 1900 O O . PHE A 1 237 ? 7.269 4.148 -5.269 1.00 57.47 237 PHE A O 1
ATOM 1907 N N . ARG A 1 238 ? 9.103 5.311 -4.695 1.00 68.88 238 ARG A N 1
ATOM 1908 C CA . ARG A 1 238 ? 9.978 4.138 -4.594 1.00 68.88 238 ARG A CA 1
ATOM 1909 C C . ARG A 1 238 ? 9.527 3.262 -3.422 1.00 68.88 238 ARG A C 1
ATOM 1911 O O . ARG A 1 238 ? 9.550 3.701 -2.276 1.00 68.88 238 ARG A O 1
ATOM 1918 N N . ALA A 1 239 ? 9.115 2.038 -3.723 1.00 70.62 239 ALA A N 1
ATOM 1919 C CA . ALA A 1 239 ? 8.608 1.076 -2.745 1.00 70.62 239 ALA A CA 1
ATOM 1920 C C . ALA A 1 239 ? 9.636 -0.024 -2.427 1.00 70.62 239 ALA A C 1
ATOM 1922 O O . ALA A 1 239 ? 9.607 -0.637 -1.361 1.00 70.62 239 ALA A O 1
ATOM 1923 N N . GLY A 1 240 ? 10.569 -0.266 -3.342 1.00 80.50 240 GLY A N 1
ATOM 1924 C CA . GLY A 1 240 ? 11.613 -1.264 -3.186 1.00 80.50 240 GLY A CA 1
ATOM 1925 C C . GLY A 1 240 ? 12.510 -1.296 -4.409 1.00 80.50 240 GLY A C 1
ATOM 1926 O O . GLY A 1 240 ? 12.484 -0.393 -5.244 1.00 80.50 240 GLY A O 1
ATOM 1927 N N . THR A 1 241 ? 13.312 -2.343 -4.514 1.00 87.38 241 THR A N 1
ATOM 1928 C CA . THR A 1 241 ? 14.224 -2.544 -5.640 1.00 87.38 241 THR A CA 1
ATOM 1929 C C . THR A 1 241 ? 14.130 -3.984 -6.116 1.00 87.38 241 THR A C 1
ATOM 1931 O O . THR A 1 241 ? 14.100 -4.906 -5.302 1.00 87.38 241 THR A O 1
ATOM 1934 N N . VAL A 1 242 ? 14.100 -4.190 -7.427 1.00 89.56 242 VAL A N 1
ATOM 1935 C CA . VAL A 1 242 ? 14.347 -5.494 -8.040 1.00 89.56 242 VAL A CA 1
ATOM 1936 C C . VAL A 1 242 ? 15.830 -5.605 -8.336 1.00 89.56 242 VAL A C 1
ATOM 1938 O O . VAL A 1 242 ? 16.385 -4.778 -9.056 1.00 89.56 242 VAL A O 1
ATOM 1941 N N . ILE A 1 243 ? 16.456 -6.646 -7.806 1.00 91.25 243 ILE A N 1
ATOM 1942 C CA . ILE A 1 243 ? 17.836 -7.016 -8.105 1.00 91.25 243 ILE A CA 1
ATOM 1943 C C . ILE A 1 243 ? 17.859 -8.389 -8.764 1.00 91.25 243 ILE A C 1
ATOM 1945 O O . ILE A 1 243 ? 17.146 -9.309 -8.348 1.00 91.25 243 ILE A O 1
ATOM 1949 N N . GLY A 1 244 ? 18.677 -8.557 -9.791 1.00 91.75 244 GLY A N 1
ATOM 1950 C CA . GLY A 1 244 ? 18.700 -9.809 -10.529 1.00 91.75 244 GLY A CA 1
ATOM 1951 C C . GLY A 1 244 ? 19.767 -9.862 -11.599 1.00 91.75 244 GLY A C 1
ATOM 1952 O O . GLY A 1 244 ? 20.590 -8.959 -11.718 1.00 91.75 244 GLY A O 1
ATOM 1953 N N . GLY A 1 245 ? 19.763 -10.945 -12.364 1.00 92.44 245 GLY A N 1
ATOM 1954 C CA . GLY A 1 245 ? 20.723 -11.153 -13.433 1.00 92.44 245 GLY A CA 1
ATOM 1955 C C . GLY A 1 245 ? 21.044 -12.618 -13.669 1.00 92.44 245 GLY A C 1
ATOM 1956 O O . GLY A 1 245 ? 20.214 -13.506 -13.454 1.00 92.44 245 GLY A O 1
ATOM 1957 N N . ILE A 1 246 ? 22.264 -12.854 -14.136 1.00 91.75 246 ILE A N 1
ATOM 1958 C CA . ILE A 1 246 ? 22.778 -14.171 -14.503 1.00 91.75 246 ILE A CA 1
ATOM 1959 C C . ILE A 1 246 ? 24.182 -14.387 -13.940 1.00 91.75 246 ILE A C 1
ATOM 1961 O O . ILE A 1 246 ? 24.931 -13.438 -13.700 1.00 91.75 246 ILE A O 1
ATOM 1965 N N . VAL A 1 247 ? 24.550 -15.654 -13.768 1.00 91.38 247 VAL A N 1
ATOM 1966 C CA . VAL A 1 247 ? 25.915 -16.071 -13.438 1.00 91.38 247 VAL A CA 1
ATOM 1967 C C . VAL A 1 247 ? 26.607 -16.486 -14.724 1.00 91.38 247 VAL A C 1
ATOM 1969 O O . VAL A 1 247 ? 26.114 -17.357 -15.433 1.00 91.38 247 VAL A O 1
ATOM 1972 N N . LEU A 1 248 ? 27.758 -15.887 -15.027 1.00 89.25 248 LEU A N 1
ATOM 1973 C CA . LEU A 1 248 ? 28.461 -16.147 -16.287 1.00 89.25 248 LEU A CA 1
ATOM 1974 C C . LEU A 1 248 ? 28.902 -17.610 -16.418 1.00 89.25 248 LEU A C 1
ATOM 1976 O O . LEU A 1 248 ? 28.843 -18.170 -17.505 1.00 89.25 248 LEU A O 1
ATOM 1980 N N . GLY A 1 249 ? 29.271 -18.246 -15.303 1.00 87.00 249 GLY A N 1
ATOM 1981 C CA . GLY A 1 249 ? 29.690 -19.651 -15.267 1.00 87.00 249 GLY A CA 1
ATOM 1982 C C . GLY A 1 249 ? 28.591 -20.676 -15.575 1.00 87.00 249 GLY A C 1
ATOM 1983 O O . GLY A 1 249 ? 28.920 -21.842 -15.771 1.00 87.00 249 GLY A O 1
ATOM 1984 N N . ASP A 1 250 ? 27.322 -20.264 -15.638 1.00 86.31 250 ASP A N 1
ATOM 1985 C CA . ASP A 1 250 ? 26.207 -21.156 -15.985 1.00 86.31 250 ASP A CA 1
ATOM 1986 C C . ASP A 1 250 ? 26.004 -21.265 -17.516 1.00 86.31 250 ASP A C 1
ATOM 1988 O O . ASP A 1 250 ? 25.185 -22.061 -17.976 1.00 86.31 250 ASP A O 1
ATOM 1992 N N . TYR A 1 251 ? 26.759 -20.493 -18.312 1.00 85.56 251 TYR A N 1
ATOM 1993 C CA . TYR A 1 251 ? 26.661 -20.437 -19.773 1.00 85.56 251 TYR A CA 1
ATOM 1994 C C . TYR A 1 251 ? 27.938 -20.992 -20.428 1.00 85.56 251 TYR A C 1
ATOM 1996 O O . TYR A 1 251 ? 29.008 -20.403 -20.260 1.00 85.56 251 TYR A O 1
ATOM 2004 N N . PRO A 1 252 ? 27.863 -22.107 -21.177 1.00 83.12 252 PRO A N 1
ATOM 2005 C CA . PRO A 1 252 ? 29.006 -22.622 -21.928 1.00 83.12 252 PRO A CA 1
ATOM 2006 C C . PRO A 1 252 ? 29.327 -21.748 -23.158 1.00 83.12 252 PRO A C 1
ATOM 2008 O O . PRO A 1 252 ? 28.429 -21.186 -23.776 1.00 83.12 252 PRO A O 1
ATOM 2011 N N . ASP A 1 253 ? 30.607 -21.665 -23.533 1.00 69.94 253 ASP A N 1
ATOM 2012 C CA . ASP A 1 253 ? 31.102 -21.121 -24.814 1.00 69.94 253 ASP A CA 1
ATOM 2013 C C . ASP A 1 253 ? 30.581 -19.723 -25.220 1.00 69.94 253 ASP A C 1
ATOM 2015 O O . ASP A 1 253 ? 29.938 -19.562 -26.257 1.00 69.94 253 ASP A O 1
ATOM 2019 N N . ASP A 1 254 ? 30.871 -18.695 -24.409 1.00 77.38 254 ASP A N 1
ATOM 2020 C CA . ASP A 1 254 ? 30.508 -17.277 -24.631 1.00 77.38 254 ASP A CA 1
ATOM 2021 C C . ASP A 1 254 ? 29.017 -17.023 -24.950 1.00 77.38 254 ASP A C 1
ATOM 2023 O O . ASP A 1 254 ? 28.626 -15.924 -25.348 1.00 77.38 254 ASP A O 1
ATOM 2027 N N . SER A 1 255 ? 28.141 -18.001 -24.691 1.00 87.19 255 SER A N 1
ATOM 2028 C CA . SER A 1 255 ? 26.708 -17.924 -24.990 1.00 87.19 255 SER A CA 1
ATOM 2029 C C . SER A 1 255 ? 25.921 -17.061 -23.996 1.00 87.19 255 SER A C 1
ATOM 2031 O O . SER A 1 255 ? 24.689 -17.022 -24.045 1.00 87.19 255 SER A O 1
ATOM 2033 N N . ALA A 1 256 ? 26.602 -16.414 -23.048 1.00 88.25 256 ALA A N 1
ATOM 2034 C CA . ALA A 1 256 ? 25.975 -15.611 -22.011 1.00 88.25 256 ALA A CA 1
ATOM 2035 C C . ALA A 1 256 ? 25.295 -14.360 -22.612 1.00 88.25 256 ALA A C 1
ATOM 2037 O O . ALA A 1 256 ? 25.960 -13.584 -23.311 1.00 88.25 256 ALA A O 1
ATOM 2038 N N . PRO A 1 257 ? 24.015 -14.086 -22.286 1.00 90.62 257 PRO A N 1
ATOM 2039 C CA . PRO A 1 257 ? 23.306 -12.871 -22.696 1.00 90.62 257 PRO A CA 1
ATOM 2040 C C . PRO A 1 257 ? 24.067 -11.599 -22.328 1.00 90.62 257 PRO A C 1
ATOM 2042 O O . PRO A 1 257 ? 24.505 -11.478 -21.182 1.00 90.62 257 PRO A O 1
ATOM 2045 N N . SER A 1 258 ? 24.240 -10.658 -23.269 1.00 94.56 258 SER A N 1
ATOM 2046 C CA . SER A 1 258 ? 24.987 -9.402 -23.054 1.00 94.56 258 SER A CA 1
ATOM 2047 C C . SER A 1 258 ? 24.451 -8.601 -21.860 1.00 94.56 258 SER A C 1
ATOM 2049 O O . SER A 1 258 ? 23.297 -8.753 -21.462 1.00 94.56 258 SER A O 1
ATOM 2051 N N . GLN A 1 259 ? 25.274 -7.714 -21.289 1.00 94.69 259 GLN A N 1
ATOM 2052 C CA . GLN A 1 259 ? 24.827 -6.843 -20.194 1.00 94.69 259 GLN A CA 1
ATOM 2053 C C . GLN A 1 259 ? 23.611 -5.996 -20.603 1.00 94.69 259 GLN A C 1
ATOM 2055 O O . GLN A 1 259 ? 22.713 -5.791 -19.798 1.00 94.69 259 GLN A O 1
ATOM 2060 N N . GLU A 1 260 ? 23.545 -5.557 -21.861 1.00 93.44 260 GLU A N 1
ATOM 2061 C CA . GLU A 1 260 ? 22.398 -4.821 -22.407 1.00 93.44 260 GLU A CA 1
ATOM 2062 C C . GLU A 1 260 ? 21.114 -5.660 -22.377 1.00 93.44 260 GLU A C 1
ATOM 2064 O O . GLU A 1 260 ? 20.072 -5.167 -21.951 1.00 93.44 260 GLU A O 1
ATOM 2069 N N . VAL A 1 261 ? 21.193 -6.942 -22.757 1.00 91.19 261 VAL A N 1
ATOM 2070 C CA . VAL A 1 261 ? 20.055 -7.874 -22.703 1.00 91.19 261 VAL A CA 1
ATOM 2071 C C . VAL A 1 261 ? 19.606 -8.107 -21.260 1.00 91.19 261 VAL A C 1
ATOM 2073 O O . VAL A 1 261 ? 18.408 -8.095 -20.982 1.00 91.19 261 VAL A O 1
ATOM 2076 N N . VAL A 1 262 ? 20.553 -8.279 -20.334 1.00 91.19 262 VAL A N 1
ATOM 2077 C CA . VAL A 1 262 ? 20.256 -8.465 -18.905 1.00 91.19 262 VAL A CA 1
ATOM 2078 C C . VAL A 1 262 ? 19.595 -7.217 -18.310 1.00 91.19 262 VAL A C 1
ATOM 2080 O O . VAL A 1 262 ? 18.571 -7.328 -17.636 1.00 91.19 262 VAL A O 1
ATOM 2083 N N . SER A 1 263 ? 20.115 -6.024 -18.610 1.00 91.62 263 SER A N 1
ATOM 2084 C CA . SER A 1 263 ? 19.529 -4.754 -18.168 1.00 91.62 263 SER A CA 1
ATOM 2085 C C . SER A 1 263 ? 18.122 -4.535 -18.732 1.00 91.62 263 SER A C 1
ATOM 2087 O O . SER A 1 263 ? 17.227 -4.130 -17.989 1.00 91.62 263 SER A O 1
ATOM 2089 N N . ALA A 1 264 ? 17.903 -4.839 -20.017 1.00 85.06 264 ALA A N 1
ATOM 2090 C CA . ALA A 1 264 ? 16.592 -4.731 -20.657 1.00 85.06 264 ALA A CA 1
ATOM 2091 C C . ALA A 1 264 ? 15.572 -5.709 -20.052 1.00 85.06 264 ALA A C 1
ATOM 2093 O O . ALA A 1 264 ? 14.429 -5.332 -19.799 1.00 85.06 264 ALA A O 1
ATOM 2094 N N . GLY A 1 265 ? 15.991 -6.945 -19.754 1.00 88.00 265 GLY A N 1
ATOM 2095 C CA . GLY A 1 265 ? 15.161 -7.917 -19.038 1.00 88.00 265 GLY A CA 1
ATOM 2096 C C . GLY A 1 265 ? 14.757 -7.417 -17.650 1.00 88.00 265 GLY A C 1
ATOM 2097 O O . GLY A 1 265 ? 13.584 -7.488 -17.281 1.00 88.00 265 GLY A O 1
ATOM 2098 N N . GLY A 1 266 ? 15.705 -6.837 -16.911 1.00 88.75 266 GLY A N 1
ATOM 2099 C CA . GLY A 1 266 ? 15.440 -6.211 -15.618 1.00 88.75 266 GLY A CA 1
ATOM 2100 C C . GLY A 1 266 ? 14.460 -5.041 -15.693 1.00 88.75 266 GLY A C 1
ATOM 2101 O O . GLY A 1 266 ? 13.552 -4.947 -14.868 1.00 88.75 266 GLY A O 1
ATOM 2102 N N . GLN A 1 267 ? 14.608 -4.171 -16.697 1.00 88.38 267 GLN A N 1
ATOM 2103 C CA . GLN A 1 267 ? 13.680 -3.062 -16.929 1.00 88.38 267 GLN A CA 1
ATOM 2104 C C . GLN A 1 267 ? 12.265 -3.568 -17.232 1.00 88.38 267 GLN A C 1
ATOM 2106 O O . GLN A 1 267 ? 11.313 -3.094 -16.618 1.00 88.38 267 GLN A O 1
ATOM 2111 N N . LEU A 1 268 ? 12.125 -4.566 -18.110 1.00 85.75 268 LEU A N 1
ATOM 2112 C CA . LEU A 1 268 ? 10.825 -5.154 -18.437 1.00 85.75 268 LEU A CA 1
ATOM 2113 C C . LEU A 1 268 ? 10.149 -5.748 -17.197 1.00 85.75 268 LEU A C 1
ATOM 2115 O O . LEU A 1 268 ? 8.957 -5.536 -16.987 1.00 85.75 268 LEU A O 1
ATOM 2119 N N . LEU A 1 269 ? 10.902 -6.458 -16.350 1.00 86.25 269 LEU A N 1
ATOM 2120 C CA . LEU A 1 269 ? 10.374 -6.979 -15.091 1.00 86.25 269 LEU A CA 1
ATOM 2121 C C . LEU A 1 269 ? 9.906 -5.848 -14.171 1.00 86.25 269 LEU A C 1
ATOM 2123 O O . LEU A 1 269 ? 8.816 -5.938 -13.615 1.00 86.25 269 LEU A O 1
ATOM 2127 N N . ALA A 1 270 ? 10.694 -4.784 -14.021 1.00 85.81 270 ALA A N 1
ATOM 2128 C CA . ALA A 1 270 ? 10.312 -3.640 -13.201 1.00 85.81 270 ALA A CA 1
ATOM 2129 C C . ALA A 1 270 ? 9.053 -2.948 -13.740 1.00 85.81 270 ALA A C 1
ATOM 2131 O O . ALA A 1 270 ? 8.152 -2.649 -12.966 1.00 85.81 270 ALA A O 1
ATOM 2132 N N . GLU A 1 271 ? 8.936 -2.757 -15.054 1.00 82.19 271 GLU A N 1
ATOM 2133 C CA . GLU A 1 271 ? 7.736 -2.204 -15.689 1.00 82.19 271 GLU A CA 1
ATOM 2134 C C . GLU A 1 271 ? 6.519 -3.114 -15.502 1.00 82.19 271 GLU A C 1
ATOM 2136 O O . GLU A 1 271 ? 5.452 -2.633 -15.130 1.00 82.19 271 GLU A O 1
ATOM 2141 N N . MET A 1 272 ? 6.671 -4.429 -15.683 1.00 80.44 272 MET A N 1
ATOM 2142 C CA . MET A 1 272 ? 5.607 -5.406 -15.434 1.00 80.44 272 MET A CA 1
ATOM 2143 C C . MET A 1 272 ? 5.160 -5.403 -13.976 1.00 80.44 272 MET A C 1
ATOM 2145 O O . MET A 1 272 ? 3.962 -5.448 -13.704 1.00 80.44 272 MET A O 1
ATOM 2149 N N . LEU A 1 273 ? 6.106 -5.341 -13.040 1.00 79.12 273 LEU A N 1
ATOM 2150 C CA . LEU A 1 273 ? 5.810 -5.250 -11.620 1.00 79.12 273 LEU A CA 1
ATOM 2151 C C . LEU A 1 273 ? 5.132 -3.925 -11.304 1.00 79.12 273 LEU A C 1
ATOM 2153 O O . LEU A 1 273 ? 4.082 -3.943 -10.688 1.00 79.12 273 LEU A O 1
ATOM 2157 N N . ASN A 1 274 ? 5.624 -2.796 -11.805 1.00 73.88 274 ASN A N 1
ATOM 2158 C CA . ASN A 1 274 ? 4.978 -1.497 -11.620 1.00 73.88 274 ASN A CA 1
ATOM 2159 C C . ASN A 1 274 ? 3.551 -1.495 -12.207 1.00 73.88 274 ASN A C 1
ATOM 2161 O O . ASN A 1 274 ? 2.622 -1.036 -11.550 1.00 73.88 274 ASN A O 1
ATOM 2165 N N . LEU A 1 275 ? 3.329 -2.104 -13.378 1.00 68.56 275 LEU A N 1
ATOM 2166 C CA . LEU A 1 275 ? 1.999 -2.304 -13.972 1.00 68.56 275 LEU A CA 1
ATOM 2167 C C . LEU A 1 275 ? 1.112 -3.270 -13.175 1.00 68.56 275 LEU A C 1
ATOM 2169 O O . LEU A 1 275 ? -0.104 -3.101 -13.177 1.00 68.56 275 LEU A O 1
ATOM 2173 N N . TRP A 1 276 ? 1.689 -4.274 -12.511 1.00 65.44 276 TRP A N 1
ATOM 2174 C CA . TRP A 1 276 ? 0.994 -5.182 -11.590 1.00 65.44 276 TRP A CA 1
ATOM 2175 C C . TRP A 1 276 ? 0.760 -4.566 -10.204 1.00 65.44 276 TRP A C 1
ATOM 2177 O O . TRP A 1 276 ? -0.137 -4.984 -9.479 1.00 65.44 276 TRP A O 1
ATOM 2187 N N . LEU A 1 277 ? 1.499 -3.521 -9.855 1.00 61.53 277 LEU A N 1
ATOM 2188 C CA . LEU A 1 277 ? 1.268 -2.686 -8.681 1.00 61.53 277 LEU A CA 1
ATOM 2189 C C . LEU A 1 277 ? 0.205 -1.606 -8.967 1.00 61.53 277 LEU A C 1
ATOM 2191 O O . LEU A 1 277 ? -0.468 -1.138 -8.052 1.00 61.53 277 LEU A O 1
ATOM 2195 N N . MET A 1 278 ? -0.021 -1.271 -10.244 1.00 53.97 278 MET A N 1
ATOM 2196 C CA . MET A 1 278 ? -1.088 -0.384 -10.732 1.00 53.97 278 MET A CA 1
ATOM 2197 C C . MET A 1 278 ? -2.548 -0.920 -10.753 1.00 53.97 278 MET A C 1
ATOM 2199 O O . MET A 1 278 ? -3.450 -0.085 -10.796 1.00 53.97 278 MET A O 1
ATOM 2203 N N . PRO A 1 279 ? -2.910 -2.221 -10.714 1.00 45.84 279 PRO A N 1
ATOM 2204 C CA . PRO A 1 279 ? -4.301 -2.687 -10.733 1.00 45.84 279 PRO A CA 1
ATOM 2205 C C . PRO A 1 279 ? -5.087 -2.287 -9.480 1.00 45.84 279 PRO A C 1
ATOM 2207 O O . PRO A 1 279 ? -6.316 -2.235 -9.534 1.00 45.84 279 PRO A O 1
ATOM 2210 N N . PHE A 1 280 ? -4.406 -1.898 -8.397 1.00 44.31 280 PHE A N 1
ATOM 2211 C CA . PHE A 1 280 ? -5.032 -1.258 -7.235 1.00 44.31 280 PHE A CA 1
ATOM 2212 C C . PHE A 1 280 ? -5.591 0.147 -7.543 1.00 44.31 280 PHE A C 1
ATOM 2214 O O . PHE A 1 280 ? -6.383 0.673 -6.769 1.00 44.31 280 PHE A O 1
ATOM 2221 N N . ILE A 1 281 ? -5.259 0.709 -8.713 1.00 41.50 281 ILE A N 1
ATOM 2222 C CA . ILE A 1 281 ? -5.712 2.012 -9.229 1.00 41.50 281 ILE A CA 1
ATOM 2223 C C . ILE A 1 281 ? -6.817 1.853 -10.300 1.00 41.50 281 ILE A C 1
ATOM 2225 O O . ILE A 1 281 ? -7.525 2.808 -10.610 1.00 41.50 281 ILE A O 1
ATOM 2229 N N . THR A 1 282 ? -7.027 0.653 -10.865 1.00 34.06 282 THR A N 1
ATOM 2230 C CA . THR A 1 282 ? -7.987 0.436 -11.978 1.00 34.06 282 THR A CA 1
ATOM 2231 C C . THR A 1 282 ? -9.054 -0.638 -11.738 1.00 34.06 282 THR A C 1
ATOM 2233 O O . THR A 1 282 ? -9.837 -0.938 -12.641 1.00 34.06 282 THR A O 1
ATOM 2236 N N . GLY A 1 283 ? -9.164 -1.192 -10.527 1.00 33.03 283 GLY A N 1
ATOM 2237 C CA . GLY A 1 283 ? -10.295 -2.050 -10.153 1.00 33.03 283 GLY A CA 1
ATOM 2238 C C . GLY A 1 283 ? -10.362 -3.389 -10.900 1.00 33.03 283 GLY A C 1
ATOM 2239 O O . GLY A 1 283 ? -11.448 -3.952 -11.061 1.00 33.03 283 GLY A O 1
ATOM 2240 N N . ARG A 1 284 ? -9.225 -3.928 -11.363 1.00 32.25 284 ARG A N 1
ATOM 2241 C CA . ARG A 1 284 ? -9.154 -5.325 -11.815 1.00 32.25 284 ARG A CA 1
ATOM 2242 C C . ARG A 1 284 ? -8.861 -6.221 -10.620 1.00 32.25 284 ARG A C 1
ATOM 2244 O O . ARG A 1 284 ? -7.710 -6.462 -10.274 1.00 32.25 284 ARG A O 1
ATOM 2251 N N . ALA A 1 285 ? -9.930 -6.735 -10.019 1.00 34.41 285 ALA A N 1
ATOM 2252 C CA . ALA A 1 285 ? -9.850 -7.948 -9.225 1.00 34.41 285 ALA A CA 1
ATOM 2253 C C . ALA A 1 285 ? -9.207 -9.051 -10.080 1.00 34.41 285 ALA A C 1
ATOM 2255 O O . ALA A 1 285 ? -9.611 -9.292 -11.222 1.00 34.41 285 ALA A O 1
ATOM 2256 N N . MET A 1 286 ? -8.184 -9.688 -9.521 1.00 31.27 286 MET A N 1
ATOM 2257 C CA . MET A 1 286 ? -7.579 -10.900 -10.047 1.00 31.27 286 MET A CA 1
ATOM 2258 C C . MET A 1 286 ? -8.671 -11.977 -10.066 1.00 31.27 286 MET A C 1
ATOM 2260 O O . MET A 1 286 ? -9.047 -12.508 -9.026 1.00 31.27 286 MET A O 1
ATOM 2264 N N . GLN A 1 287 ? -9.250 -12.241 -11.239 1.00 30.58 287 GLN A N 1
ATOM 2265 C CA . GLN A 1 287 ? -10.090 -13.416 -11.441 1.00 30.58 287 GLN A CA 1
ATOM 2266 C C . GLN A 1 287 ? -9.176 -14.632 -11.338 1.00 30.58 287 GLN A C 1
ATOM 2268 O O . GLN A 1 287 ? -8.386 -14.905 -12.240 1.00 30.58 287 GLN A O 1
ATOM 2273 N N . THR A 1 288 ? -9.261 -15.340 -10.219 1.00 31.86 288 THR A N 1
ATOM 2274 C CA . THR A 1 288 ? -8.802 -16.722 -10.132 1.00 31.86 288 THR A CA 1
ATOM 2275 C C . THR A 1 288 ? -9.764 -17.572 -10.954 1.00 31.86 288 THR A C 1
ATOM 2277 O O . THR A 1 288 ? -10.949 -17.648 -10.622 1.00 31.86 288 THR A O 1
ATOM 2280 N N . ALA A 1 289 ? -9.255 -18.141 -12.043 1.00 34.56 289 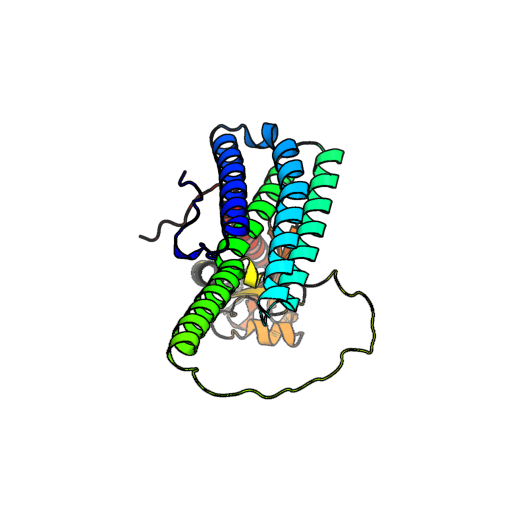ALA A N 1
ATOM 2281 C CA . ALA A 1 289 ? -9.835 -19.308 -12.696 1.00 34.56 289 ALA A CA 1
ATOM 2282 C C . ALA A 1 289 ? -9.413 -20.581 -11.950 1.00 34.56 289 ALA A C 1
ATOM 2284 O O . ALA A 1 289 ? -8.298 -20.571 -11.375 1.00 34.56 289 ALA A O 1
#

Radius of gyration: 23.69 Å; chains: 1; bounding box: 56×45×71 Å

Sequence (289 aa):
MEKYVLTQDLVTGNELIDSEHRKIFDEVNTLLDACSKGKGRENLSSLGEFLVEYVTKHFSDEEDLQKQSKYPEYTEHHKFHEWYKQKLGDAIIKLEQEGPTINSLGEINYMVSVLVKHIRETDRKLAQWIQNGAKNEVTASKVATGSAVSGKTSYMDTVTKDESTENLDIRQILDIKELQRIQDLFLTVTGMTAAVVDMKGKYITRGNSFTSFYSRYTNGKHNELREFTQDLTVGGFRAGTVIGGIVLGDYPDDSAPSQEVVSAGGQLLAEMLNLWLMPFITGRAMQTA